Protein AF-A0AAV2TE91-F1 (afdb_monomer_lite)

pLDDT: mean 71.56, std 16.91, range [30.52, 96.19]

Radius of gyration: 53.47 Å; chains: 1; bounding box: 121×72×158 Å

Sequence (332 aa):
MMHSDASSREKSSGNRRESALSAKIQSLGSHRELLLLENDMYERSVAKFIPYEDTYFEDRIFTLGQKAVRSKSFRSDELARAKHIYKRLTFEEKCFLAHQFLDEKSRELAVVEKEAGSIVDGFGASLEGLSVAMKDIELGRVLFDKQVVMRTVDNRVDCAQKELVKRAFMDYHRRYMRALDEKAQRLRMENDHLLQQYRKHLSSIRSLGREGSVNPHDFFEAEIRCKKSLSQITNLVHTCSELKRHAVRCSNECRRVKHILHEKLRTIGQLEVECTRRRKAAQSLHDQIEVTAKQCSKAQKKKKHYTLVLANMSAPPLSLKAHRRAWSRLCQ

Secondary structure (DSSP, 8-state):
---SHHHHHHHHHHHHHHHHHHHHHHHHHHHHHHHHHHHHHHHHHHHTTS-------------SSS-------S-STTTTTTTT------HHHHHHHHHHHHHHHHHHHHHHHHHHHHHHHHHHHHHHHHHHHHHHHHHHHHHHHHHTGGGT--S---HHHHHHHHHHHHHHHHHHHHHHHHHHHHHHHHHHHHHHHHHHHHHHHHHHTTSS---HHHHHHHHHHHHHHHHHHHHHHHHHHHHHHHHHHHHHHHHHHHHHHHHHHHHHHHHHHHHHHHHHHHHHHHHHHHHHHHHHHHHHHHHHHHHHHHHHT------HHHHHHHHHHH--

Foldseek 3Di:
DDDDPPVVVVVVVVVVVVVVVVVVVVVVVVVVVVVVVLVVLVVVVVVVVDPDDDDDPDDPPDDPDDDDDDDDDDPPPPVVVVPPPPPPDDPVRSVVSVVVVVVVVVVVVVVVVVVVVVVVVVVVVVVVVVVVVVVVVVVLVVVCCVQQVVLVPPPPDDPVSVVSNVVSVVVSVVVVVVVVVVVVVVVVVVVVVVVVVVVVVVVVVVVVVVPPPCDVVNVVVVVVVVVVVVVVVVVVVVVVVVVVVVVVVVVVVVVVVVVVVVVVVVVVVVVVVVVVVVVVVVVVVVVVVVVVVVVVVVVVVVVVVVVVVVVVVPDDPCPPVNVVVVVVVVVD

Organism: Calicophoron daubneyi (NCBI:txid300641)

Structure (mmCIF, N/CA/C/O backbone):
data_AF-A0AAV2TE91-F1
#
_entry.id   AF-A0AAV2TE91-F1
#
loop_
_atom_site.group_PDB
_atom_site.id
_atom_site.type_symbol
_atom_site.label_atom_id
_atom_site.label_alt_id
_atom_site.label_comp_id
_atom_site.label_asym_id
_atom_site.label_entity_id
_atom_site.label_seq_id
_atom_site.pdbx_PDB_ins_code
_atom_site.Cartn_x
_atom_site.Cartn_y
_atom_site.Cartn_z
_atom_site.occupancy
_atom_site.B_iso_or_equiv
_atom_site.auth_seq_id
_atom_site.auth_comp_id
_atom_site.auth_asym_id
_atom_site.auth_atom_id
_atom_site.pdbx_PDB_model_num
ATOM 1 N N . MET A 1 1 ? 29.820 -56.065 72.832 1.00 46.94 1 MET A N 1
ATOM 2 C CA . MET A 1 1 ? 28.600 -56.042 71.996 1.00 46.94 1 MET A CA 1
ATOM 3 C C . MET A 1 1 ? 27.389 -55.978 72.935 1.00 46.94 1 MET A C 1
ATOM 5 O O . MET A 1 1 ? 26.825 -57.012 73.227 1.00 46.94 1 MET A O 1
ATOM 9 N N . MET A 1 2 ? 26.999 -54.919 73.646 1.00 45.06 2 MET A N 1
ATOM 10 C CA . MET A 1 2 ? 27.013 -53.457 73.496 1.00 45.06 2 MET A CA 1
ATOM 11 C C . MET A 1 2 ? 26.315 -52.920 72.237 1.00 45.06 2 MET A C 1
ATOM 13 O O . MET A 1 2 ? 26.903 -52.890 71.163 1.00 45.06 2 MET A O 1
ATOM 17 N N . HIS A 1 3 ? 25.076 -52.472 72.487 1.00 49.19 3 HIS A N 1
ATOM 18 C CA . HIS A 1 3 ? 24.285 -51.424 71.831 1.00 49.19 3 HIS A CA 1
ATOM 19 C C . HIS A 1 3 ? 23.882 -51.610 70.359 1.00 49.19 3 HIS A C 1
ATOM 21 O O . HIS A 1 3 ? 24.598 -51.199 69.452 1.00 49.19 3 HIS A O 1
ATOM 27 N N . SER A 1 4 ? 22.666 -52.114 70.101 1.00 51.41 4 SER A N 1
ATOM 28 C CA . SER A 1 4 ? 22.035 -51.957 68.769 1.00 51.41 4 SER A CA 1
ATOM 29 C C . SER A 1 4 ? 20.505 -51.824 68.770 1.00 51.41 4 SER A C 1
ATOM 31 O O . SER A 1 4 ? 19.975 -51.142 67.899 1.00 51.41 4 SER A O 1
ATOM 33 N N . ASP A 1 5 ? 19.782 -52.369 69.755 1.00 50.47 5 ASP A N 1
ATOM 34 C CA . ASP A 1 5 ? 18.315 -52.506 69.627 1.00 50.47 5 ASP A CA 1
ATOM 35 C C . ASP A 1 5 ? 17.460 -51.398 70.265 1.00 50.47 5 ASP A C 1
ATOM 37 O O . ASP A 1 5 ? 16.266 -51.288 69.977 1.00 50.47 5 ASP A O 1
ATOM 41 N N . ALA A 1 6 ? 18.044 -50.523 71.088 1.00 51.75 6 ALA A N 1
ATOM 42 C CA . ALA A 1 6 ? 17.318 -49.365 71.625 1.00 51.75 6 ALA A CA 1
ATOM 43 C C . ALA A 1 6 ? 17.200 -48.222 70.592 1.00 51.75 6 ALA A C 1
ATOM 45 O O . ALA A 1 6 ? 16.153 -47.585 70.479 1.00 51.75 6 ALA A O 1
ATOM 46 N N . SER A 1 7 ? 18.235 -48.019 69.764 1.00 50.75 7 SER A N 1
ATOM 47 C CA . SER A 1 7 ? 18.295 -46.916 68.788 1.00 50.75 7 SER A CA 1
ATOM 48 C C . SER A 1 7 ? 17.329 -47.101 67.608 1.00 50.75 7 SER A C 1
ATOM 50 O O . SER A 1 7 ? 16.786 -46.130 67.084 1.00 50.75 7 SER A O 1
ATOM 52 N N . SER A 1 8 ? 17.066 -48.341 67.190 1.00 52.31 8 SER A N 1
ATOM 53 C CA . SER A 1 8 ? 16.142 -48.666 66.094 1.00 52.31 8 SER A CA 1
ATOM 54 C C . SER A 1 8 ? 14.668 -48.517 66.502 1.00 52.31 8 SER A C 1
ATOM 56 O O . SER A 1 8 ? 13.856 -48.028 65.710 1.00 52.31 8 SER A O 1
ATOM 58 N N . ARG A 1 9 ? 14.315 -48.838 67.757 1.00 51.25 9 ARG A N 1
ATOM 59 C CA . ARG A 1 9 ? 12.961 -48.614 68.300 1.00 51.25 9 ARG A CA 1
ATOM 60 C C . ARG A 1 9 ? 12.651 -47.133 68.528 1.00 51.25 9 ARG A C 1
ATOM 62 O O . ARG A 1 9 ? 11.551 -46.707 68.168 1.00 51.25 9 ARG A O 1
ATOM 69 N N . GLU A 1 10 ? 13.605 -46.343 69.022 1.00 51.19 10 GLU A N 1
ATOM 70 C CA . GLU A 1 10 ? 13.450 -44.885 69.172 1.00 51.19 10 GLU A CA 1
ATOM 71 C C . GLU A 1 10 ? 13.375 -44.154 67.825 1.00 51.19 10 GLU A C 1
ATOM 73 O O . GLU A 1 10 ? 12.523 -43.283 67.653 1.00 51.19 10 GLU A O 1
ATOM 78 N N . LYS A 1 11 ? 14.161 -44.563 66.819 1.00 54.81 11 LY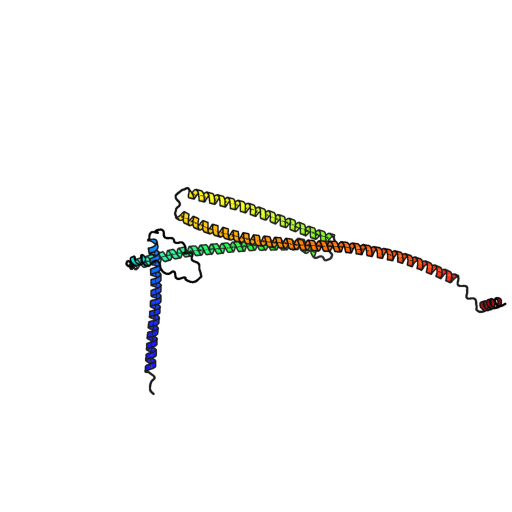S A N 1
ATOM 79 C CA . LYS A 1 11 ? 14.054 -44.009 65.455 1.00 54.81 11 LYS A CA 1
ATOM 80 C C . LYS A 1 11 ? 12.700 -44.310 64.800 1.00 54.81 11 LYS A C 1
ATOM 82 O O . LYS A 1 11 ? 12.136 -43.447 64.131 1.00 54.81 11 LYS A O 1
ATOM 87 N N . SER A 1 12 ? 12.130 -45.501 65.020 1.00 56.03 12 SER A N 1
ATOM 88 C CA . SER A 1 12 ? 10.812 -45.850 64.461 1.00 56.03 12 SER A CA 1
ATOM 89 C C . SER A 1 12 ? 9.647 -45.105 65.134 1.00 56.03 12 SER A C 1
ATOM 91 O O . SER A 1 12 ? 8.661 -44.775 64.472 1.00 56.03 12 SER A O 1
ATOM 93 N N . SER A 1 13 ? 9.753 -44.808 66.437 1.00 56.91 13 SER A N 1
ATOM 94 C CA . SER A 1 13 ? 8.731 -44.061 67.179 1.00 56.91 13 SER A CA 1
ATOM 95 C C . SER A 1 13 ? 8.836 -42.549 66.938 1.00 56.91 13 SER A C 1
ATOM 97 O O . SER A 1 13 ? 7.802 -41.885 66.834 1.00 56.91 13 SER A O 1
ATOM 99 N N . GLY A 1 14 ? 10.057 -42.032 66.749 1.00 60.78 14 GLY A N 1
ATOM 100 C CA . GLY A 1 14 ? 10.338 -40.670 66.288 1.00 60.78 14 GLY A CA 1
ATOM 101 C C . GLY A 1 14 ? 9.737 -40.392 64.911 1.00 60.78 14 GLY A C 1
ATOM 102 O O . GLY A 1 14 ? 8.928 -39.478 64.781 1.00 60.78 14 GLY A O 1
ATOM 103 N N . ASN A 1 15 ? 9.988 -41.262 63.924 1.00 60.41 15 ASN A N 1
ATOM 104 C CA . ASN A 1 15 ? 9.436 -41.111 62.570 1.00 60.41 15 ASN A CA 1
ATOM 105 C C . ASN A 1 15 ? 7.896 -41.158 62.533 1.00 60.41 15 ASN A C 1
ATOM 107 O O . ASN A 1 15 ? 7.267 -40.435 61.761 1.00 60.41 15 ASN A O 1
ATOM 111 N N . ARG A 1 16 ? 7.255 -41.979 63.381 1.00 65.62 16 ARG A N 1
ATOM 112 C CA . ARG A 1 16 ? 5.782 -42.008 63.492 1.00 65.62 16 ARG A CA 1
ATOM 113 C C . ARG A 1 16 ? 5.224 -40.728 64.114 1.00 65.62 16 ARG A C 1
ATOM 115 O O . ARG A 1 16 ? 4.176 -40.254 63.682 1.00 65.62 16 ARG A O 1
ATOM 122 N N . ARG A 1 17 ? 5.912 -40.157 65.107 1.00 69.19 17 ARG A N 1
ATOM 123 C CA . ARG A 1 17 ? 5.523 -38.882 65.731 1.00 69.19 17 ARG A CA 1
ATOM 124 C C . ARG A 1 17 ? 5.731 -37.700 64.789 1.00 69.19 17 ARG A C 1
ATOM 126 O O . ARG A 1 17 ? 4.847 -36.854 64.712 1.00 69.19 17 ARG A O 1
ATOM 133 N N . GLU A 1 18 ? 6.830 -37.667 64.042 1.00 71.12 18 GLU A N 1
ATOM 134 C CA . GLU A 1 18 ? 7.093 -36.633 63.034 1.00 71.12 18 GLU A CA 1
ATOM 135 C C . GLU A 1 18 ? 6.096 -36.692 61.874 1.00 71.12 18 GLU A C 1
ATOM 137 O O . GLU A 1 18 ? 5.567 -35.659 61.471 1.00 71.12 18 GLU A O 1
ATOM 142 N N . SER A 1 19 ? 5.750 -37.890 61.394 1.00 70.44 19 SER A N 1
ATOM 143 C CA . SER A 1 19 ? 4.713 -38.062 60.370 1.00 70.44 19 SER A CA 1
ATOM 144 C C . SER A 1 19 ? 3.328 -37.624 60.872 1.00 70.44 19 SER A C 1
ATOM 146 O O . SER A 1 19 ? 2.616 -36.908 60.168 1.00 70.44 19 SER A O 1
ATOM 148 N N . ALA A 1 20 ? 2.968 -37.954 62.119 1.00 74.38 20 ALA A N 1
ATOM 149 C CA . ALA A 1 20 ? 1.716 -37.503 62.730 1.00 74.38 20 ALA A CA 1
ATOM 150 C C . ALA A 1 20 ? 1.676 -35.978 62.957 1.00 74.38 20 ALA A C 1
ATOM 152 O O . ALA A 1 20 ? 0.637 -35.349 62.755 1.00 74.38 20 ALA A O 1
ATOM 153 N N . LEU A 1 21 ? 2.802 -35.370 63.345 1.00 73.19 21 LEU A N 1
ATOM 154 C CA . LEU A 1 21 ? 2.945 -33.917 63.474 1.00 73.19 21 LEU A CA 1
ATOM 155 C C . LEU A 1 21 ? 2.853 -33.221 62.115 1.00 73.19 21 LEU A C 1
ATOM 157 O O . LEU A 1 21 ? 2.137 -32.232 61.999 1.00 73.19 21 LEU A O 1
ATOM 161 N N . SER A 1 22 ? 3.504 -33.758 61.085 1.00 74.12 22 SER A N 1
ATOM 162 C CA . SER A 1 22 ? 3.441 -33.239 59.716 1.00 74.12 22 SER A CA 1
ATOM 163 C C . SER A 1 22 ? 2.013 -33.287 59.160 1.00 74.12 22 SER A C 1
ATOM 165 O O . SER A 1 22 ? 1.503 -32.267 58.699 1.00 74.12 22 SER A O 1
ATOM 167 N N . ALA A 1 23 ? 1.310 -34.413 59.326 1.00 74.94 23 ALA A N 1
ATOM 168 C CA . ALA A 1 23 ? -0.095 -34.544 58.937 1.00 74.94 23 ALA A CA 1
ATOM 169 C C . ALA A 1 23 ? -1.004 -33.559 59.694 1.00 74.94 23 ALA A C 1
ATOM 171 O O . ALA A 1 23 ? -1.924 -32.978 59.117 1.00 74.94 23 ALA A O 1
ATOM 172 N N . LYS A 1 24 ? -0.728 -33.316 60.982 1.00 77.31 24 LYS A N 1
ATOM 173 C CA . LYS A 1 24 ? -1.484 -32.353 61.792 1.00 77.31 24 LYS A CA 1
ATOM 174 C C . LYS A 1 24 ? -1.201 -30.904 61.392 1.00 77.31 24 LYS A C 1
ATOM 176 O O . LYS A 1 24 ? -2.131 -30.107 61.348 1.00 77.31 24 LYS A O 1
ATOM 181 N N . ILE A 1 25 ? 0.042 -30.567 61.045 1.00 75.25 25 ILE A N 1
ATOM 182 C CA . ILE A 1 25 ? 0.417 -29.252 60.501 1.00 75.25 25 ILE A CA 1
ATOM 183 C C . ILE A 1 25 ? -0.259 -29.023 59.146 1.00 75.25 25 ILE A C 1
ATOM 185 O O . ILE A 1 25 ? -0.804 -27.946 58.916 1.00 75.25 25 ILE A O 1
ATOM 189 N N . GLN A 1 26 ? -0.286 -30.034 58.279 1.00 71.44 26 GLN A N 1
ATOM 190 C CA . GLN A 1 26 ? -0.936 -29.953 56.972 1.00 71.44 26 GLN A CA 1
ATOM 191 C C . GLN A 1 26 ? -2.458 -29.794 57.111 1.00 71.44 26 GLN A C 1
ATOM 193 O O . GLN A 1 26 ? -3.042 -28.909 56.493 1.00 71.44 26 GLN A O 1
ATOM 198 N N . SER A 1 27 ? -3.083 -30.561 58.012 1.00 76.19 27 SER A N 1
ATOM 199 C CA . SER A 1 27 ? -4.502 -30.424 58.366 1.00 76.19 27 SER A CA 1
ATOM 200 C C . SER A 1 27 ? -4.838 -29.029 58.908 1.00 76.19 27 SER A C 1
ATOM 202 O O . SER A 1 27 ? -5.824 -28.428 58.483 1.00 76.19 27 SER A O 1
ATOM 204 N N . LEU A 1 28 ? -4.003 -28.478 59.796 1.00 70.31 28 LEU A N 1
ATOM 205 C CA . LEU A 1 28 ? -4.166 -27.117 60.315 1.00 70.31 28 LEU A CA 1
ATOM 206 C C . LEU A 1 28 ? -3.958 -26.051 59.228 1.00 70.31 28 LEU A C 1
ATOM 208 O O . LEU A 1 28 ? -4.642 -25.030 59.248 1.00 70.31 28 LEU A O 1
ATOM 212 N N . GLY A 1 29 ? -3.060 -26.294 58.268 1.00 65.44 29 GLY A N 1
ATOM 213 C CA . GLY A 1 29 ? -2.866 -25.451 57.087 1.00 65.44 29 GLY A CA 1
ATOM 214 C C . GLY A 1 29 ? -4.124 -25.373 56.223 1.00 65.44 29 GLY A C 1
ATOM 215 O O . GLY A 1 29 ? -4.618 -24.278 55.966 1.00 65.44 29 GLY A O 1
ATOM 216 N N . SER A 1 30 ? -4.711 -26.521 55.877 1.00 64.69 30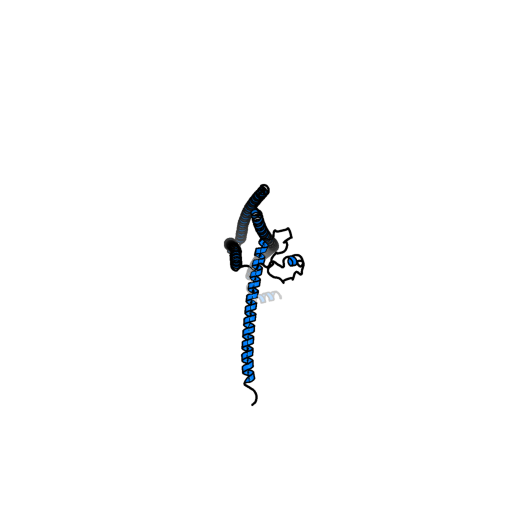 SER A N 1
ATOM 217 C CA . SER A 1 30 ? -5.968 -26.578 55.117 1.00 64.69 30 SER A CA 1
ATOM 218 C C . SER A 1 30 ? -7.146 -25.968 55.884 1.00 64.69 30 SER A C 1
ATOM 220 O O . SER A 1 30 ? -7.987 -25.287 55.302 1.00 64.69 30 SER A O 1
ATOM 222 N N . HIS A 1 31 ? -7.202 -26.152 57.207 1.00 64.44 31 HIS A N 1
ATOM 223 C CA . HIS A 1 31 ? -8.245 -25.545 58.037 1.00 64.44 31 HIS A CA 1
ATOM 224 C C . HIS A 1 31 ? -8.106 -24.017 58.115 1.00 64.44 31 HIS A C 1
ATOM 226 O O . HIS A 1 31 ? -9.101 -23.296 58.104 1.00 64.44 31 HIS A O 1
ATOM 232 N N . ARG A 1 32 ? -6.868 -23.508 58.130 1.00 63.66 32 ARG A N 1
ATOM 233 C CA . ARG A 1 32 ? -6.579 -22.074 58.050 1.00 63.66 32 ARG A CA 1
ATOM 234 C C . ARG A 1 32 ? -7.003 -21.483 56.704 1.00 63.66 32 ARG A C 1
ATOM 236 O O . ARG A 1 32 ? -7.563 -20.395 56.697 1.00 63.66 32 ARG A O 1
ATOM 243 N N . GLU A 1 33 ? -6.751 -22.167 55.591 1.00 61.69 33 GLU A N 1
ATOM 244 C CA . GLU A 1 33 ? -7.179 -21.713 54.257 1.00 61.69 33 GLU A CA 1
ATOM 245 C C . GLU A 1 33 ? -8.706 -21.649 54.134 1.00 61.69 33 GLU A C 1
ATOM 247 O O . GLU A 1 33 ? -9.238 -20.647 53.660 1.00 61.69 33 GLU A O 1
ATOM 252 N N . LEU A 1 34 ? -9.413 -22.659 54.651 1.00 65.38 34 LEU A N 1
ATOM 253 C CA . LEU A 1 34 ? -10.877 -22.670 54.730 1.00 65.38 34 LEU A CA 1
ATOM 254 C C . LEU A 1 34 ? -11.427 -21.500 55.553 1.00 65.38 34 LEU A C 1
ATOM 256 O O . LEU A 1 34 ? -12.360 -20.834 55.118 1.00 65.38 34 LEU A O 1
ATOM 260 N N . LEU A 1 35 ? -10.829 -21.214 56.712 1.00 65.44 35 LEU A N 1
ATOM 261 C CA . LEU A 1 35 ? -11.240 -20.090 57.560 1.00 65.44 35 LEU A CA 1
ATOM 262 C C . LEU A 1 35 ? -10.939 -18.728 56.923 1.00 65.44 35 LEU A C 1
ATOM 264 O O . LEU A 1 35 ? -11.712 -17.790 57.095 1.00 65.44 35 LEU A O 1
ATOM 268 N N . LEU A 1 36 ? -9.834 -18.603 56.184 1.00 65.25 36 LEU A N 1
ATOM 269 C CA . LEU A 1 36 ? -9.518 -17.385 55.435 1.00 65.25 36 LEU A CA 1
ATOM 270 C C . LEU A 1 36 ? -10.524 -17.146 54.305 1.00 65.25 36 LEU A C 1
ATOM 272 O O . LEU A 1 36 ? -10.965 -16.015 54.124 1.00 65.25 36 LEU A O 1
ATOM 276 N N . LEU A 1 37 ? -10.912 -18.204 53.588 1.00 64.44 37 LEU A N 1
ATOM 277 C CA . LEU A 1 37 ? -11.946 -18.135 52.560 1.00 64.44 37 LEU A CA 1
ATOM 278 C C . LEU A 1 37 ? -13.308 -17.775 53.168 1.00 64.44 37 LEU A C 1
ATOM 280 O O . LEU A 1 37 ? -13.996 -16.899 52.654 1.00 64.44 37 LEU A O 1
ATOM 284 N N . GLU A 1 38 ? -13.676 -18.407 54.285 1.00 62.62 38 GLU A N 1
ATOM 285 C CA . GLU A 1 38 ? -14.926 -18.127 54.997 1.00 62.62 38 GLU A CA 1
ATOM 286 C C . GLU A 1 38 ? -14.995 -16.667 55.472 1.00 62.62 38 GLU A C 1
ATOM 288 O O . GLU A 1 38 ? -16.012 -16.000 55.275 1.00 62.62 38 GLU A O 1
ATOM 293 N N . ASN A 1 39 ? -13.896 -16.144 56.025 1.00 66.38 39 ASN A N 1
ATOM 294 C CA . ASN A 1 39 ? -13.802 -14.746 56.434 1.00 66.38 39 ASN A CA 1
ATOM 295 C C . ASN A 1 39 ? -13.878 -13.782 55.238 1.00 66.38 39 ASN A C 1
ATOM 297 O O . ASN A 1 39 ? -14.591 -12.791 55.340 1.00 66.38 39 ASN A O 1
ATOM 301 N N . ASP A 1 40 ? -13.228 -14.069 54.100 1.00 61.94 40 ASP A N 1
ATOM 302 C CA . ASP A 1 40 ? -13.327 -13.224 52.891 1.00 61.94 40 ASP A CA 1
ATOM 303 C C . ASP A 1 40 ? -14.761 -13.205 52.332 1.00 61.94 40 ASP A C 1
ATOM 305 O O . ASP A 1 40 ? -15.283 -12.143 51.986 1.00 61.94 40 ASP A O 1
ATOM 309 N N . MET A 1 41 ? -15.446 -14.356 52.299 1.00 63.09 41 MET A N 1
ATOM 310 C CA . MET A 1 41 ? -16.858 -14.415 51.896 1.00 63.09 41 MET A CA 1
ATOM 311 C C . MET A 1 41 ? -17.744 -13.586 52.831 1.00 63.09 41 MET A C 1
ATOM 313 O O . MET A 1 41 ? -18.598 -12.823 52.368 1.00 63.09 41 MET A O 1
ATOM 317 N N . TYR A 1 42 ? -17.536 -13.710 54.143 1.00 65.94 42 TYR A N 1
ATOM 318 C CA . TYR A 1 42 ? -18.323 -12.987 55.134 1.00 65.94 42 TYR A CA 1
ATOM 319 C C . TYR A 1 42 ? -18.062 -11.478 55.084 1.00 65.94 42 TYR A C 1
ATOM 321 O O . TYR A 1 42 ? -19.018 -10.709 54.995 1.00 65.94 42 TYR A O 1
ATOM 329 N N . GLU A 1 43 ? -16.799 -11.046 55.052 1.00 64.44 43 GLU A N 1
ATOM 330 C CA . GLU A 1 43 ? -16.412 -9.634 54.950 1.00 64.44 43 GLU A CA 1
ATOM 331 C C . GLU A 1 43 ? -17.010 -8.972 53.703 1.00 64.44 43 GLU A C 1
ATOM 333 O O . GLU A 1 43 ? -17.558 -7.873 53.794 1.00 64.44 43 GLU A O 1
ATOM 338 N N . ARG A 1 44 ? -16.995 -9.656 52.551 1.00 61.16 44 ARG A N 1
ATOM 339 C CA . ARG A 1 44 ? -17.633 -9.163 51.318 1.00 61.16 44 ARG A CA 1
ATOM 340 C C . ARG A 1 44 ? -19.149 -9.096 51.416 1.00 61.16 44 ARG A C 1
ATOM 342 O O . ARG A 1 44 ? -19.744 -8.182 50.852 1.00 61.16 44 ARG A O 1
ATOM 349 N N . SER A 1 45 ? -19.780 -10.050 52.099 1.00 61.31 45 SER A N 1
ATOM 350 C CA . SER A 1 45 ? -21.230 -10.033 52.304 1.00 61.31 45 SER A CA 1
ATOM 351 C C . SER A 1 45 ? -21.647 -8.870 53.204 1.00 61.31 45 SER A C 1
ATOM 353 O O . SER A 1 45 ? -22.563 -8.134 52.859 1.00 61.31 45 SER A O 1
ATOM 355 N N . VAL A 1 46 ? -20.914 -8.637 54.296 1.00 58.09 46 VAL A N 1
ATOM 356 C CA . VAL A 1 46 ? -21.168 -7.564 55.264 1.00 58.09 46 VAL A CA 1
ATOM 357 C C . VAL A 1 46 ? -20.893 -6.198 54.638 1.00 58.09 46 VAL A C 1
ATOM 359 O O . VAL A 1 46 ? -21.672 -5.271 54.839 1.00 58.09 46 VAL A O 1
ATOM 362 N N . ALA A 1 47 ? -19.851 -6.079 53.809 1.00 57.94 47 ALA A N 1
ATOM 363 C CA . ALA A 1 47 ? -19.538 -4.854 53.074 1.00 57.94 47 ALA A CA 1
ATOM 364 C C . ALA A 1 47 ? -20.668 -4.394 52.131 1.00 57.94 47 ALA A C 1
ATOM 366 O O . ALA A 1 47 ? -20.756 -3.204 51.851 1.00 57.94 47 ALA A O 1
ATOM 367 N N . LYS A 1 48 ? -21.559 -5.294 51.682 1.00 53.72 48 LYS A N 1
ATOM 368 C CA . LYS A 1 48 ? -22.750 -4.937 50.883 1.00 53.72 48 LYS A CA 1
ATOM 369 C C . LYS A 1 48 ? -23.866 -4.280 51.713 1.00 53.72 48 LYS A C 1
ATOM 371 O O . LYS A 1 48 ? -24.752 -3.666 51.130 1.00 53.72 48 LYS A O 1
ATOM 376 N N . PHE A 1 49 ? -23.834 -4.406 53.045 1.00 47.91 49 PHE A N 1
ATOM 377 C CA . PHE A 1 49 ? -24.852 -3.878 53.969 1.00 47.91 49 PHE A CA 1
ATOM 378 C C . PHE A 1 49 ? -24.397 -2.641 54.757 1.00 47.91 49 PHE A C 1
ATOM 380 O O . PHE A 1 49 ? -25.197 -2.063 55.492 1.00 47.91 49 PHE A O 1
ATOM 387 N N . ILE A 1 50 ? -23.134 -2.226 54.623 1.00 47.03 50 ILE A N 1
ATOM 388 C CA . ILE A 1 50 ? -22.649 -0.964 55.190 1.00 47.03 50 ILE A CA 1
ATOM 389 C C . ILE A 1 50 ? -23.059 0.157 54.220 1.00 47.03 50 ILE A C 1
ATOM 391 O O . ILE A 1 50 ? -22.673 0.091 53.050 1.00 47.03 50 ILE A O 1
ATOM 395 N N . PRO A 1 51 ? -23.835 1.171 54.655 1.00 38.50 51 PRO A N 1
ATOM 396 C CA . PRO A 1 51 ? -24.150 2.317 53.813 1.00 38.50 51 PRO A CA 1
ATOM 397 C C . PRO A 1 51 ? -22.846 2.985 53.378 1.00 38.50 51 PRO A C 1
ATOM 399 O O . PRO A 1 51 ? -21.983 3.264 54.210 1.00 38.50 51 PRO A O 1
ATOM 402 N N . TYR A 1 52 ? -22.697 3.211 52.076 1.00 40.69 52 TYR A N 1
ATOM 403 C CA . TYR A 1 52 ? -21.625 4.023 51.512 1.00 40.69 52 TYR A CA 1
ATOM 404 C C . TYR A 1 52 ? -21.763 5.456 52.055 1.00 40.69 52 TYR A C 1
ATOM 406 O O . TYR A 1 52 ? -22.497 6.262 51.493 1.00 40.69 52 TYR A O 1
ATOM 414 N N . GLU A 1 53 ? -21.090 5.777 53.160 1.00 40.47 53 GLU A N 1
ATOM 415 C CA . GLU A 1 53 ? -20.706 7.160 53.434 1.00 40.47 53 GLU A CA 1
ATOM 416 C C . GLU A 1 53 ? -19.424 7.460 52.649 1.00 40.47 53 GLU A C 1
ATOM 418 O O . GLU A 1 53 ? -18.434 6.724 52.725 1.00 40.47 53 GLU A O 1
ATOM 423 N N . ASP A 1 54 ? -19.501 8.523 51.847 1.00 36.91 54 ASP A N 1
ATOM 424 C CA . ASP A 1 54 ? -18.524 9.032 50.884 1.00 36.91 54 ASP A CA 1
ATOM 425 C C . ASP A 1 54 ? -17.076 9.065 51.395 1.00 36.91 54 ASP A C 1
ATOM 427 O O . ASP A 1 54 ? -16.546 10.096 51.811 1.00 36.91 54 ASP A O 1
ATOM 431 N N . THR A 1 55 ? -16.368 7.945 51.280 1.00 35.91 55 THR A N 1
ATOM 432 C CA . THR A 1 55 ? -14.909 7.925 51.398 1.00 35.91 55 THR A CA 1
ATOM 433 C C . THR A 1 55 ? -14.298 7.257 50.176 1.00 35.91 55 THR A C 1
ATOM 435 O O . THR A 1 55 ? -14.157 6.040 50.094 1.00 35.91 55 THR A O 1
ATOM 438 N N . TYR A 1 56 ? -13.982 8.112 49.198 1.00 39.03 56 TYR A N 1
ATOM 439 C CA . TYR A 1 56 ? -12.925 7.989 48.190 1.00 39.03 56 TYR A CA 1
ATOM 440 C C . TYR A 1 56 ? -12.322 6.583 48.028 1.00 39.03 56 TYR A C 1
ATOM 442 O O . TYR A 1 56 ? -11.328 6.227 48.660 1.00 39.03 56 TYR A O 1
ATOM 450 N N . PHE A 1 57 ? -12.900 5.812 47.107 1.00 34.62 57 PHE A N 1
ATOM 451 C CA . PHE A 1 57 ? -12.286 4.627 46.506 1.00 34.62 57 PHE A CA 1
ATOM 452 C C . PHE A 1 57 ? -11.746 4.981 45.110 1.00 34.62 57 PHE A C 1
ATOM 454 O O . PHE A 1 57 ? -12.079 4.351 44.111 1.00 34.62 57 PHE A O 1
ATOM 461 N N . GLU A 1 58 ? -10.902 6.009 45.030 1.00 36.34 58 GLU A N 1
ATOM 462 C CA . GLU A 1 58 ? -9.907 6.051 43.958 1.00 36.34 58 GLU A CA 1
ATOM 463 C C . GLU A 1 58 ? -8.717 5.175 44.397 1.00 36.34 58 GLU A C 1
ATOM 465 O O . GLU A 1 58 ? -8.383 5.108 45.577 1.00 36.34 58 GLU A O 1
ATOM 470 N N . ASP A 1 59 ? -8.125 4.449 43.448 1.00 35.47 59 ASP A N 1
ATOM 471 C CA . ASP A 1 59 ? -6.933 3.591 43.589 1.00 35.47 59 ASP A CA 1
ATOM 472 C C . ASP A 1 59 ? -7.094 2.139 44.074 1.00 35.47 59 ASP A C 1
ATOM 474 O O . ASP A 1 59 ? -6.264 1.595 44.807 1.00 35.47 59 ASP A O 1
ATOM 478 N N . ARG A 1 60 ? -8.065 1.408 43.513 1.00 36.22 60 ARG A N 1
ATOM 479 C CA . ARG A 1 60 ? -7.884 -0.045 43.284 1.00 36.22 60 ARG A CA 1
ATOM 480 C C . ARG A 1 60 ? -7.985 -0.410 41.810 1.00 36.22 60 ARG A C 1
ATOM 482 O O . ARG A 1 60 ? -8.759 -1.274 41.409 1.00 36.22 60 ARG A O 1
ATOM 489 N N . ILE A 1 61 ? -7.138 0.226 41.005 1.00 33.47 61 ILE A N 1
ATOM 490 C CA . ILE A 1 61 ? -6.739 -0.338 39.717 1.00 33.47 61 ILE A CA 1
ATOM 491 C C . ILE A 1 61 ? -5.836 -1.535 40.024 1.00 33.47 61 ILE A C 1
ATOM 493 O O . ILE A 1 61 ? -4.686 -1.391 40.435 1.00 33.47 61 ILE A O 1
ATOM 497 N N . PHE A 1 62 ? -6.390 -2.731 39.847 1.00 32.66 62 PHE A N 1
ATOM 498 C CA . PHE A 1 62 ? -5.631 -3.968 39.743 1.00 32.66 62 PHE A CA 1
ATOM 499 C C . PHE A 1 62 ? -4.673 -3.860 38.550 1.00 32.66 62 PHE A C 1
ATOM 501 O O . PHE A 1 62 ? -5.072 -4.026 37.400 1.00 32.66 62 PHE A O 1
ATOM 508 N N . THR A 1 63 ? -3.395 -3.611 38.816 1.00 33.22 63 THR A N 1
ATOM 509 C CA . THR A 1 63 ? -2.318 -3.962 37.891 1.00 33.22 63 THR A CA 1
ATOM 510 C C . THR A 1 63 ? -1.820 -5.358 38.249 1.00 33.22 63 THR A C 1
ATOM 512 O O . THR A 1 63 ? -1.254 -5.602 39.316 1.00 33.22 63 THR A O 1
ATOM 515 N N . LEU A 1 64 ? -2.063 -6.310 37.344 1.00 35.97 64 LEU A N 1
ATOM 516 C CA . LEU A 1 64 ? -1.386 -7.600 37.360 1.00 35.97 64 LEU A CA 1
ATOM 517 C C . LEU A 1 64 ? 0.124 -7.356 37.238 1.00 35.97 64 LEU A C 1
ATOM 519 O O . LEU A 1 64 ? 0.604 -6.880 36.213 1.00 35.97 64 LEU A O 1
ATOM 523 N N . GLY A 1 65 ? 0.860 -7.736 38.281 1.00 37.44 65 GLY A N 1
ATOM 524 C CA . GLY A 1 65 ? 2.305 -7.918 38.226 1.00 37.44 65 GLY A CA 1
ATOM 525 C C . GLY A 1 65 ? 3.132 -6.686 38.578 1.00 37.44 65 GLY A C 1
ATOM 526 O O . GLY A 1 65 ? 3.716 -6.079 37.695 1.00 37.44 65 GLY A O 1
ATOM 527 N N . GLN A 1 66 ? 3.279 -6.388 39.872 1.00 31.98 66 GLN A N 1
ATOM 528 C CA . GLN A 1 66 ? 4.562 -6.033 40.504 1.00 31.98 66 GLN A CA 1
ATOM 529 C C . GLN A 1 66 ? 4.375 -5.792 42.013 1.00 31.98 66 GLN A C 1
ATOM 531 O O . GLN A 1 66 ? 3.517 -5.032 42.432 1.00 31.98 66 GLN A O 1
ATOM 536 N N . LYS A 1 67 ? 5.199 -6.492 42.807 1.00 33.81 67 LYS A N 1
ATOM 537 C CA . LYS A 1 67 ? 5.561 -6.285 44.225 1.00 33.81 67 LYS A CA 1
ATOM 538 C C . LYS A 1 67 ? 4.518 -5.618 45.140 1.00 33.81 67 LYS A C 1
ATOM 540 O O . LYS A 1 67 ? 4.351 -4.406 45.151 1.00 33.81 67 LYS A O 1
ATOM 545 N N . ALA A 1 68 ? 3.965 -6.435 46.037 1.00 33.81 68 ALA A N 1
ATOM 546 C CA . ALA A 1 68 ? 3.208 -6.019 47.211 1.00 33.81 68 ALA A CA 1
ATOM 547 C C . ALA A 1 68 ? 3.946 -4.935 48.024 1.00 33.81 68 ALA A C 1
ATOM 549 O O . ALA A 1 68 ? 4.869 -5.226 48.790 1.00 33.81 68 ALA A O 1
ATOM 550 N N . VAL A 1 69 ? 3.514 -3.683 47.882 1.00 30.80 69 VAL A N 1
ATOM 551 C CA . VAL A 1 69 ? 3.831 -2.617 48.830 1.00 30.80 69 VAL A CA 1
ATOM 552 C C . VAL A 1 69 ? 2.852 -2.758 49.990 1.00 30.80 69 VAL A C 1
ATOM 554 O O . VAL A 1 69 ? 1.645 -2.595 49.842 1.00 30.80 69 VAL A O 1
ATOM 557 N N . ARG A 1 70 ? 3.386 -3.122 51.158 1.00 38.59 70 ARG A N 1
ATOM 558 C CA . ARG A 1 70 ? 2.664 -3.094 52.432 1.00 38.59 70 ARG A CA 1
ATOM 559 C C . ARG A 1 70 ? 2.238 -1.655 52.734 1.00 38.59 70 ARG A C 1
ATOM 561 O O . ARG A 1 70 ? 3.063 -0.860 53.176 1.00 38.59 70 ARG A O 1
ATOM 568 N N . SER A 1 71 ? 0.956 -1.351 52.583 1.00 30.52 71 SER A N 1
ATOM 569 C CA . SER A 1 71 ? 0.358 -0.131 53.130 1.00 30.52 71 SER A CA 1
ATOM 570 C C . SER A 1 71 ? 0.161 -0.312 54.638 1.00 30.52 71 SER A C 1
ATOM 572 O O . SER A 1 71 ? -0.712 -1.058 55.084 1.00 30.52 71 SER A O 1
ATOM 574 N N . LYS A 1 72 ? 1.021 0.324 55.440 1.00 36.84 72 LYS A N 1
ATOM 575 C CA . LYS A 1 72 ? 0.859 0.428 56.895 1.00 36.84 72 LYS A CA 1
ATOM 576 C C . LYS A 1 72 ? -0.239 1.444 57.234 1.00 36.84 72 LYS A C 1
ATOM 578 O O . LYS A 1 72 ? -0.169 2.588 56.812 1.00 36.84 72 LYS A O 1
ATOM 583 N N . SER A 1 73 ? -1.181 0.972 58.051 1.00 44.72 73 SER A N 1
ATOM 584 C CA . SER A 1 73 ? -1.896 1.670 59.131 1.00 44.72 73 SER A CA 1
ATOM 585 C C . SER A 1 73 ? -2.499 3.054 58.863 1.00 44.72 73 SER A C 1
ATOM 587 O O . SER A 1 73 ? -1.809 4.054 59.004 1.00 44.72 73 SER A O 1
ATOM 589 N N . PHE A 1 74 ? -3.826 3.099 58.697 1.00 33.81 74 PHE A N 1
ATOM 590 C CA . PHE A 1 74 ? -4.686 4.135 59.302 1.00 33.81 74 PHE A CA 1
ATOM 591 C C . PHE A 1 74 ? -6.137 3.631 59.487 1.00 33.81 74 PHE A C 1
ATOM 593 O O . PHE A 1 74 ? -7.106 4.281 59.125 1.00 33.81 74 PHE A O 1
ATOM 600 N N . ARG A 1 75 ? -6.303 2.413 60.029 1.00 41.47 75 ARG A N 1
ATOM 601 C CA . ARG A 1 75 ? -7.621 1.834 60.380 1.00 41.47 75 ARG A CA 1
ATOM 602 C C . ARG A 1 75 ? -7.622 1.160 61.759 1.00 41.47 75 ARG A C 1
ATOM 604 O O . ARG A 1 75 ? -8.225 0.109 61.939 1.00 41.47 75 ARG A O 1
ATOM 611 N N . SER A 1 76 ? -6.891 1.719 62.725 1.00 45.16 76 SER A N 1
ATOM 612 C CA . SER A 1 76 ? -6.752 1.085 64.045 1.00 45.16 76 SER A CA 1
ATOM 613 C C . SER A 1 76 ? -7.924 1.371 64.990 1.00 45.16 76 SER A C 1
ATOM 615 O O . SER A 1 76 ? -8.314 0.465 65.716 1.00 45.16 76 SER A O 1
ATOM 617 N N . ASP A 1 77 ? -8.545 2.555 64.958 1.00 38.19 77 ASP A N 1
ATOM 618 C CA . ASP A 1 77 ? -9.386 2.971 66.099 1.00 38.19 77 ASP A CA 1
ATOM 619 C C . ASP A 1 77 ? -10.905 2.899 65.879 1.00 38.19 77 ASP A C 1
ATOM 621 O O . ASP A 1 77 ? -11.660 2.827 66.851 1.00 38.19 77 ASP A O 1
ATOM 625 N N . GLU A 1 78 ? -11.379 2.829 64.633 1.00 40.56 78 GLU A N 1
ATOM 626 C CA . GLU A 1 78 ? -12.803 2.578 64.338 1.00 40.56 78 GLU A CA 1
ATOM 627 C C . GLU A 1 78 ? -13.091 1.092 64.099 1.00 40.56 78 GLU A C 1
ATOM 629 O O . GLU A 1 78 ? -14.059 0.558 64.638 1.00 40.56 78 GLU A O 1
ATOM 634 N N . LEU A 1 79 ? -12.185 0.364 63.432 1.00 44.16 79 LEU A N 1
ATOM 635 C CA . LEU A 1 79 ? -12.288 -1.097 63.308 1.00 44.16 79 LEU A CA 1
ATOM 636 C C . LEU A 1 79 ? -12.082 -1.821 64.651 1.00 44.16 79 LEU A C 1
ATOM 638 O O . LEU A 1 79 ? -12.602 -2.918 64.845 1.00 44.16 79 LEU A O 1
ATOM 642 N N . ALA A 1 80 ? -11.355 -1.221 65.602 1.00 41.09 80 ALA A N 1
ATOM 643 C CA . ALA A 1 80 ? -11.230 -1.773 66.950 1.00 41.09 80 ALA A CA 1
ATOM 644 C C . ALA A 1 80 ? -12.522 -1.650 67.773 1.00 41.09 80 ALA A C 1
ATOM 646 O O . ALA A 1 80 ? -12.724 -2.466 68.668 1.00 41.09 80 ALA A O 1
ATOM 647 N N . ARG A 1 81 ? -13.420 -0.702 67.461 1.00 41.81 81 ARG A N 1
ATOM 648 C CA . ARG A 1 81 ? -14.740 -0.604 68.117 1.00 41.81 81 ARG A CA 1
ATOM 649 C C . ARG A 1 81 ? -15.750 -1.608 67.559 1.00 41.81 81 ARG A C 1
ATOM 651 O O . ARG A 1 81 ? -16.655 -2.013 68.277 1.00 41.81 81 ARG A O 1
ATOM 658 N N . ALA A 1 82 ? -15.536 -2.104 66.340 1.00 43.53 82 ALA A N 1
ATOM 659 C CA . ALA A 1 82 ? -16.321 -3.182 65.734 1.00 43.53 82 ALA A CA 1
ATOM 660 C C . ALA A 1 82 ? -15.875 -4.604 66.159 1.00 43.53 82 ALA A C 1
ATOM 662 O O . ALA A 1 82 ? -16.309 -5.595 65.575 1.00 43.53 82 ALA A O 1
ATOM 663 N N . LYS A 1 83 ? -15.004 -4.748 67.171 1.00 42.09 83 LYS A N 1
ATOM 664 C CA . LYS A 1 83 ? -14.388 -6.039 67.545 1.00 42.09 83 LYS A CA 1
ATOM 665 C C . LYS A 1 83 ? -15.284 -7.060 68.257 1.00 42.09 83 LYS A C 1
ATOM 667 O O . LYS A 1 83 ? -14.785 -8.135 68.579 1.00 42.09 83 LYS A O 1
ATOM 672 N N . HIS A 1 84 ? -16.572 -6.804 68.481 1.00 41.00 84 HIS A N 1
ATOM 673 C CA . HIS A 1 84 ? -17.413 -7.730 69.256 1.00 41.00 84 HIS A CA 1
ATOM 674 C C . HIS A 1 84 ? -18.783 -8.059 68.667 1.00 41.00 84 HIS A C 1
ATOM 676 O O . HIS A 1 84 ? -19.718 -8.287 69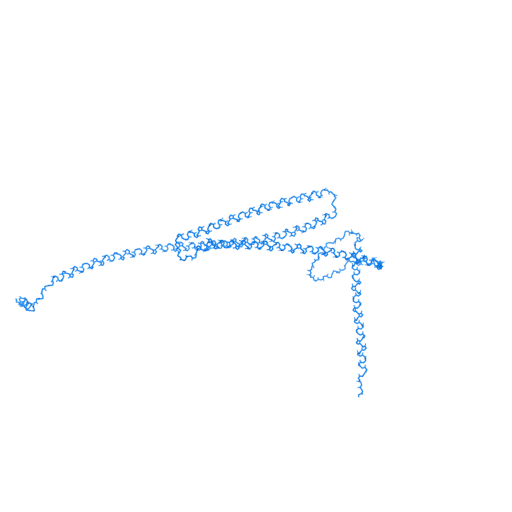.423 1.00 41.00 84 HIS A O 1
ATOM 682 N N . ILE A 1 85 ? -18.901 -8.215 67.345 1.00 45.75 85 ILE A N 1
ATOM 683 C CA . ILE A 1 85 ? -19.960 -9.075 66.787 1.00 45.75 85 ILE A CA 1
ATOM 684 C C . ILE A 1 85 ? -19.397 -9.894 65.616 1.00 45.75 85 ILE A C 1
ATOM 686 O O . ILE A 1 85 ? -19.806 -9.753 64.467 1.00 45.75 85 ILE A O 1
ATOM 690 N N . TYR A 1 86 ? -18.450 -10.794 65.897 1.00 44.44 86 TYR A N 1
ATOM 691 C CA . TYR A 1 86 ? -18.280 -11.958 65.025 1.00 44.44 86 TYR A CA 1
ATOM 692 C C . TYR A 1 86 ? -19.480 -12.870 65.276 1.00 44.44 86 TYR A C 1
ATOM 694 O O . TYR A 1 86 ? -19.469 -13.696 66.192 1.00 44.44 86 TYR A O 1
ATOM 702 N N . LYS A 1 87 ? -20.560 -12.670 64.511 1.00 52.53 87 LYS A N 1
ATOM 703 C CA . LYS A 1 87 ? -21.696 -13.588 64.525 1.00 52.53 87 LYS A CA 1
ATOM 704 C C . LYS A 1 87 ? -21.179 -14.921 63.998 1.00 52.53 87 LYS A C 1
ATOM 706 O O . LYS A 1 87 ? -20.741 -15.020 62.854 1.00 52.53 87 LYS A O 1
ATOM 711 N N . ARG A 1 88 ? -21.175 -15.942 64.852 1.00 54.94 88 ARG A N 1
ATOM 712 C CA . ARG A 1 88 ? -20.845 -17.298 64.424 1.00 54.94 88 ARG A CA 1
ATOM 713 C C . ARG A 1 88 ? -21.989 -17.758 63.528 1.00 54.94 88 ARG A C 1
ATOM 715 O O . ARG A 1 88 ? -23.078 -18.024 64.029 1.00 54.94 88 ARG A O 1
ATOM 722 N N . LEU A 1 89 ? -21.742 -17.759 62.223 1.00 61.34 89 LEU A N 1
ATOM 723 C CA . LEU A 1 89 ? -22.744 -18.132 61.236 1.00 61.34 89 LEU A CA 1
ATOM 724 C C . LEU A 1 89 ? -23.214 -19.564 61.473 1.00 61.34 89 LEU A C 1
ATOM 726 O O . LEU A 1 89 ? -22.399 -20.459 61.740 1.00 61.34 89 LEU A O 1
ATOM 730 N N . THR A 1 90 ? -24.519 -19.780 61.358 1.00 75.06 90 THR A N 1
ATOM 731 C CA . THR A 1 90 ? -25.075 -21.133 61.337 1.00 75.06 90 THR A CA 1
ATOM 732 C C . THR A 1 90 ? -24.627 -21.856 60.067 1.00 75.06 90 THR A C 1
ATOM 734 O O . THR A 1 90 ? -24.203 -21.241 59.088 1.00 75.06 90 THR A O 1
ATOM 737 N N . PHE A 1 91 ? -24.697 -23.189 60.067 1.00 73.50 91 PHE A N 1
ATOM 738 C CA . PHE A 1 91 ? -24.354 -23.982 58.883 1.00 73.50 91 PHE A CA 1
ATOM 739 C C . PHE A 1 91 ? -25.181 -23.563 57.653 1.00 73.50 91 PHE A C 1
ATOM 741 O O . PHE A 1 91 ? -24.639 -23.442 56.559 1.00 73.50 91 PHE A O 1
ATOM 748 N N . GLU A 1 92 ? -26.460 -23.244 57.857 1.00 73.19 92 GLU A N 1
ATOM 749 C CA . GLU A 1 92 ? -27.370 -22.756 56.817 1.00 73.19 92 GLU A CA 1
ATOM 750 C C . GLU A 1 92 ? -26.932 -21.400 56.248 1.00 73.19 92 GLU A C 1
ATOM 752 O O . GLU A 1 92 ? -26.880 -21.238 55.030 1.00 73.19 92 GLU A O 1
ATOM 757 N N . GLU A 1 93 ? -26.537 -20.448 57.102 1.00 69.31 93 GLU A N 1
ATOM 758 C CA . GLU A 1 93 ? -26.035 -19.138 56.665 1.00 69.31 93 GLU A CA 1
ATOM 759 C C . GLU A 1 93 ? -24.715 -19.268 55.880 1.00 69.31 93 GLU A C 1
ATOM 761 O O . GLU A 1 93 ? -24.511 -18.574 54.883 1.00 69.31 93 GLU A O 1
ATOM 766 N N . LYS A 1 94 ? -23.832 -20.196 56.277 1.00 71.50 94 LYS A N 1
ATOM 767 C CA . LYS A 1 94 ? -22.597 -20.494 55.532 1.00 71.50 94 LYS A CA 1
ATOM 768 C C . LYS A 1 94 ? -22.887 -21.096 54.160 1.00 71.50 94 LYS A C 1
ATOM 770 O O . LYS A 1 94 ? -22.289 -20.670 53.175 1.00 71.50 94 LYS A O 1
ATOM 775 N N . CYS A 1 95 ? -23.802 -22.063 54.086 1.00 73.06 95 CYS A N 1
ATOM 776 C CA . CYS A 1 95 ? -24.232 -22.653 52.819 1.00 73.06 95 CYS A CA 1
ATOM 777 C C . CYS A 1 95 ? -24.867 -21.603 51.901 1.00 73.06 95 CYS A C 1
ATOM 779 O O . CYS A 1 95 ? -24.551 -21.564 50.715 1.00 73.06 95 CYS A O 1
ATOM 781 N N . PHE A 1 96 ? -25.697 -20.713 52.449 1.00 75.00 96 PHE A N 1
ATOM 782 C CA . PHE A 1 96 ? -26.312 -19.620 51.700 1.00 75.00 96 PHE A CA 1
ATOM 783 C C . PHE A 1 96 ? -25.265 -18.667 51.101 1.00 75.00 96 PHE A C 1
ATOM 785 O O . PHE A 1 96 ? -25.295 -18.393 49.902 1.00 75.00 96 PHE A O 1
ATOM 792 N N . LEU A 1 97 ? -24.294 -18.217 51.904 1.00 73.44 97 LEU A N 1
ATOM 793 C CA . LEU A 1 97 ? -23.211 -17.348 51.431 1.00 73.44 97 LEU A CA 1
ATOM 794 C C . LEU A 1 97 ? -22.313 -18.035 50.398 1.00 73.44 97 LEU A C 1
ATOM 796 O O . LEU A 1 97 ? -21.916 -17.405 49.420 1.00 73.44 97 LEU A O 1
ATOM 800 N N . ALA A 1 98 ? -22.017 -19.323 50.582 1.00 72.06 98 ALA A N 1
ATOM 801 C CA . ALA A 1 98 ? -21.241 -20.098 49.620 1.00 72.06 98 ALA A CA 1
ATOM 802 C C . ALA A 1 98 ? -21.974 -20.235 48.275 1.00 72.06 98 ALA A C 1
ATOM 804 O O . ALA A 1 98 ? -21.355 -20.059 47.227 1.00 72.06 98 ALA A O 1
ATOM 805 N N . HIS A 1 99 ? -23.289 -20.480 48.288 1.00 72.44 99 HIS A N 1
ATOM 806 C CA . HIS A 1 99 ? -24.104 -20.496 47.071 1.00 72.44 99 HIS A CA 1
ATOM 807 C C . HIS A 1 99 ? -24.124 -19.133 46.381 1.00 72.44 99 HIS A C 1
ATOM 809 O O . HIS A 1 99 ? -23.855 -19.051 45.186 1.00 72.44 99 HIS A O 1
ATOM 815 N N . GLN A 1 100 ? -24.339 -18.055 47.135 1.00 74.06 100 GLN A N 1
ATOM 816 C CA . GLN A 1 100 ? -24.319 -16.702 46.585 1.00 74.06 100 GLN A CA 1
ATOM 817 C C . GLN A 1 100 ? -22.954 -16.351 45.970 1.00 74.06 100 GLN A C 1
ATOM 819 O O . GLN A 1 100 ? -22.890 -15.747 44.899 1.00 74.06 100 GLN A O 1
ATOM 824 N N . PHE A 1 101 ? -21.858 -16.760 46.615 1.00 71.62 101 PHE A N 1
ATOM 825 C CA . PHE A 1 101 ? -20.504 -16.582 46.097 1.00 71.62 101 PHE A CA 1
ATOM 826 C C . PHE A 1 101 ? -20.270 -17.382 44.811 1.00 71.62 101 PHE A C 1
ATOM 828 O O . PHE A 1 101 ? -19.700 -16.852 43.858 1.00 71.62 101 PHE A O 1
ATOM 835 N N . LEU A 1 102 ? -20.731 -18.634 44.751 1.00 73.38 102 LEU A N 1
ATOM 836 C CA . LEU A 1 102 ? -20.646 -19.458 43.544 1.00 73.38 102 LEU A CA 1
ATOM 837 C C . LEU A 1 102 ? -21.446 -18.853 42.385 1.00 73.38 102 LEU A C 1
ATOM 839 O O . LEU A 1 102 ? -20.941 -18.811 41.263 1.00 73.38 102 LEU A O 1
ATOM 843 N N . ASP A 1 103 ? -22.638 -18.321 42.647 1.00 77.44 103 ASP A N 1
ATOM 844 C CA . ASP A 1 103 ? -23.463 -17.656 41.634 1.00 77.44 103 ASP A CA 1
ATOM 845 C C . ASP A 1 103 ? -22.830 -16.347 41.141 1.00 77.44 103 ASP A C 1
ATOM 847 O O . ASP A 1 103 ? -22.912 -16.014 39.957 1.00 77.44 103 ASP A O 1
ATOM 851 N N . GLU A 1 104 ? -22.190 -15.584 42.032 1.00 72.44 104 GLU A N 1
ATOM 852 C CA . GLU A 1 104 ? -21.422 -14.385 41.671 1.00 72.44 104 GLU A CA 1
ATOM 853 C C . GLU A 1 104 ? -20.206 -14.739 40.815 1.00 72.44 104 GLU A C 1
ATOM 855 O O . GLU A 1 104 ? -20.014 -14.147 39.753 1.00 72.44 104 GLU A O 1
ATOM 860 N N . LYS A 1 105 ? -19.433 -15.754 41.211 1.00 73.56 105 LYS A N 1
ATOM 861 C CA . LYS A 1 105 ? -18.266 -16.209 40.447 1.00 73.56 105 LYS A CA 1
ATOM 862 C C . LYS A 1 105 ? -18.645 -16.787 39.093 1.00 73.56 105 LYS A C 1
ATOM 864 O O . LYS A 1 105 ? -17.959 -16.513 38.114 1.00 73.56 105 LYS A O 1
ATOM 869 N N . SER A 1 106 ? -19.750 -17.521 39.017 1.00 74.94 106 SER A N 1
ATOM 870 C CA . SER A 1 106 ? -20.263 -18.058 37.754 1.00 74.94 106 SER A CA 1
ATOM 871 C C . SER A 1 106 ? -20.674 -16.936 36.797 1.00 74.94 106 SER A C 1
ATOM 873 O O . SER A 1 106 ? -20.370 -16.996 35.608 1.00 74.94 106 SER A O 1
ATOM 875 N N . ARG A 1 107 ? -21.296 -15.865 37.313 1.00 79.69 107 ARG A N 1
ATOM 876 C CA . ARG A 1 107 ? -21.620 -14.669 36.519 1.00 79.69 107 ARG A CA 1
ATOM 877 C C . ARG A 1 107 ? -20.377 -13.912 36.056 1.00 79.69 107 ARG A C 1
ATOM 879 O O . ARG A 1 107 ? -20.307 -13.546 34.888 1.00 79.69 107 ARG A O 1
ATOM 886 N N . GLU A 1 108 ? -19.401 -13.693 36.936 1.00 71.81 108 GLU A N 1
ATOM 887 C CA . GLU A 1 108 ? -18.124 -13.054 36.575 1.00 71.81 108 GLU A CA 1
ATOM 888 C C . GLU A 1 108 ? -17.388 -13.850 35.488 1.00 71.81 108 GLU A C 1
ATOM 890 O O . GLU A 1 108 ? -16.904 -13.273 34.515 1.00 71.81 108 GLU A O 1
ATOM 895 N N . LEU A 1 109 ? -17.350 -15.178 35.619 1.00 70.25 109 LEU A N 1
ATOM 896 C CA . LEU A 1 109 ? -16.685 -16.061 34.666 1.00 70.25 109 LEU A CA 1
ATOM 897 C C . LEU A 1 109 ? -17.369 -16.024 33.293 1.00 70.25 109 LEU A C 1
ATOM 899 O O . LEU A 1 109 ? -16.683 -15.874 32.286 1.00 70.25 109 LEU A O 1
ATOM 903 N N . ALA A 1 110 ? -18.705 -16.024 33.246 1.00 76.94 110 ALA A N 1
ATOM 904 C CA . ALA A 1 110 ? -19.458 -15.875 31.999 1.00 76.94 110 ALA A CA 1
ATOM 905 C C . ALA A 1 110 ? -19.193 -14.532 31.287 1.00 76.94 110 ALA A C 1
ATOM 907 O O . ALA A 1 110 ? -19.163 -14.468 30.056 1.00 76.94 110 ALA A O 1
ATOM 908 N N . VAL A 1 111 ? -18.983 -13.444 32.041 1.00 78.31 111 VAL A N 1
ATOM 909 C CA . VAL A 1 111 ? -18.597 -12.142 31.469 1.00 78.31 111 VAL A CA 1
ATOM 910 C C . VAL A 1 111 ? -17.200 -12.218 30.857 1.00 78.31 111 VAL A C 1
ATOM 912 O O . VAL A 1 111 ? -17.022 -11.804 29.712 1.00 78.31 111 VAL A O 1
ATOM 915 N N . VAL A 1 112 ? -16.233 -12.796 31.574 1.00 71.19 112 VAL A N 1
ATOM 916 C CA . VAL A 1 112 ? -14.854 -12.954 31.084 1.00 71.19 112 VAL A CA 1
ATOM 917 C C . VAL A 1 112 ? -14.802 -13.844 29.841 1.00 71.19 112 VAL A C 1
ATOM 919 O O . VAL A 1 112 ? -14.120 -13.502 28.878 1.00 71.19 112 VAL A O 1
ATOM 922 N N . GLU A 1 113 ? -15.544 -14.951 29.813 1.00 74.00 113 GLU A N 1
ATOM 923 C CA . GLU A 1 113 ? -15.634 -15.827 28.638 1.00 74.00 113 GLU A CA 1
ATOM 924 C C . GLU A 1 113 ? -16.216 -15.095 27.426 1.00 74.00 113 GLU A C 1
ATOM 926 O O . GLU A 1 113 ? -15.692 -15.208 26.316 1.00 74.00 113 GLU A O 1
ATOM 931 N N . LYS A 1 114 ? -17.261 -14.286 27.634 1.00 82.38 114 LYS A N 1
ATOM 932 C CA . LYS A 1 114 ? -17.855 -13.463 26.576 1.00 82.38 114 LYS A CA 1
ATOM 933 C C . LYS A 1 114 ? -16.881 -12.404 26.053 1.00 82.38 114 LYS A C 1
ATOM 935 O O . LYS A 1 114 ? -16.814 -12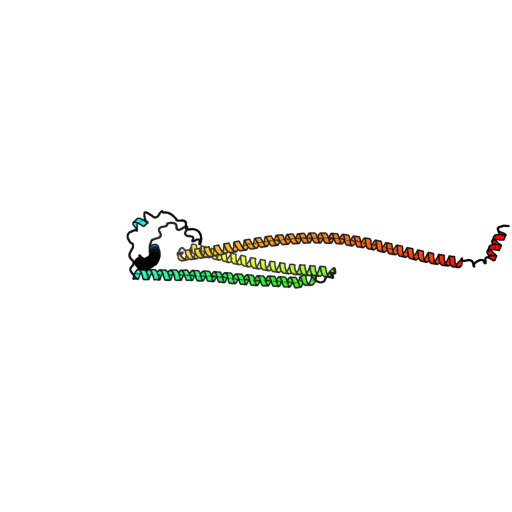.177 24.844 1.00 82.38 114 LYS A O 1
ATOM 940 N N . GLU A 1 115 ? -16.133 -11.750 26.939 1.00 68.69 115 GLU A N 1
ATOM 941 C CA . GLU A 1 115 ? -15.101 -10.780 26.557 1.00 68.69 115 GLU A CA 1
ATOM 942 C C . GLU A 1 115 ? -13.963 -11.448 25.783 1.00 68.69 115 GLU A C 1
ATOM 944 O O . GLU A 1 115 ? -13.575 -10.958 24.721 1.00 68.69 115 GLU A O 1
ATOM 949 N N . ALA A 1 116 ? -13.479 -12.595 26.260 1.00 57.50 116 ALA A N 1
ATOM 950 C CA . ALA A 1 116 ? -12.459 -13.382 25.579 1.00 57.50 116 ALA A CA 1
ATOM 951 C C . ALA A 1 116 ? -12.926 -13.820 24.182 1.00 57.50 116 ALA A C 1
ATOM 953 O O . ALA A 1 116 ? -12.185 -13.641 23.215 1.00 57.50 116 ALA A O 1
ATOM 954 N N . GLY A 1 117 ? -14.166 -14.305 24.051 1.00 74.25 117 GLY A N 1
ATOM 955 C CA . GLY A 1 117 ? -14.776 -14.637 22.761 1.00 74.25 117 GLY A CA 1
ATOM 956 C C . GLY A 1 117 ? -14.810 -13.439 21.811 1.00 74.25 117 GLY A C 1
ATOM 957 O O . GLY A 1 117 ? -14.314 -13.523 20.692 1.00 74.25 117 GLY A O 1
ATOM 958 N N . SER A 1 118 ? -15.266 -12.275 22.287 1.00 73.12 118 SER A N 1
ATOM 959 C CA . SER A 1 118 ? -15.289 -11.050 21.475 1.00 73.12 118 SER A CA 1
ATOM 960 C C . SER A 1 118 ? -13.896 -10.593 21.026 1.00 73.12 118 SER A C 1
ATOM 962 O O . SER A 1 118 ? -13.772 -10.000 19.952 1.00 73.12 118 SER A O 1
ATOM 964 N N . ILE A 1 119 ? -12.859 -10.814 21.839 1.00 68.19 119 ILE A N 1
ATOM 965 C CA . ILE A 1 119 ? -11.470 -10.502 21.479 1.00 68.19 119 ILE A CA 1
ATOM 966 C C . ILE A 1 119 ? -10.985 -11.454 20.381 1.00 68.19 119 ILE A C 1
ATOM 968 O O . ILE A 1 119 ? -10.403 -11.000 19.394 1.00 68.19 119 ILE A O 1
ATOM 972 N N . VAL A 1 120 ? -11.244 -12.756 20.531 1.00 72.06 120 VAL A N 1
ATOM 973 C CA . VAL A 1 120 ? -10.884 -13.780 19.539 1.00 72.06 120 VAL A CA 1
ATOM 974 C C . VAL A 1 120 ? -11.568 -13.505 18.200 1.00 72.06 120 VAL A C 1
ATOM 976 O O . VAL A 1 120 ? -10.888 -13.472 17.174 1.00 72.06 120 VAL A O 1
ATOM 979 N N . ASP A 1 121 ? -12.867 -13.204 18.209 1.00 80.00 121 ASP A N 1
ATOM 980 C CA . ASP A 1 121 ? -13.624 -12.846 17.005 1.00 80.00 121 ASP A CA 1
ATOM 981 C C . ASP A 1 121 ? -13.051 -11.588 16.330 1.00 80.00 121 ASP A C 1
ATOM 983 O O . ASP A 1 121 ? -12.887 -11.538 15.108 1.00 80.00 121 ASP A O 1
ATOM 987 N N . GLY A 1 122 ? -12.670 -10.580 17.125 1.00 69.62 122 GLY A N 1
ATOM 988 C CA . GLY A 1 122 ? -12.040 -9.356 16.626 1.00 69.62 122 GLY A CA 1
ATOM 989 C C . GLY A 1 122 ? -10.689 -9.602 15.943 1.00 69.62 122 GLY A C 1
ATOM 990 O O . GLY A 1 122 ? -10.398 -9.010 14.896 1.00 69.62 122 GLY A O 1
ATOM 991 N N . PHE A 1 123 ? -9.870 -10.502 16.493 1.00 67.38 123 PHE A N 1
ATOM 992 C CA . PHE A 1 123 ? -8.627 -10.925 15.848 1.00 67.38 123 PHE A CA 1
ATOM 993 C C . PHE A 1 123 ? -8.881 -11.754 14.586 1.00 67.38 123 PHE A C 1
ATOM 995 O O . PHE A 1 123 ? -8.188 -11.540 13.590 1.00 67.38 123 PHE A O 1
ATOM 1002 N N . GLY A 1 124 ? -9.888 -12.632 14.589 1.00 75.00 124 GLY A N 1
ATOM 1003 C CA . GLY A 1 124 ? -10.307 -13.398 13.412 1.00 75.00 124 GLY A CA 1
ATOM 1004 C C . GLY A 1 124 ? -10.665 -12.491 12.232 1.00 75.00 124 GLY A C 1
ATOM 1005 O O . GLY A 1 124 ? -10.056 -12.592 11.167 1.00 75.00 124 GLY A O 1
ATOM 1006 N N . ALA A 1 125 ? -11.550 -11.516 12.454 1.00 77.44 125 ALA A N 1
ATOM 1007 C CA . ALA A 1 125 ? -11.934 -10.539 11.433 1.00 77.44 125 ALA A CA 1
ATOM 1008 C C . ALA A 1 125 ? -10.737 -9.711 10.920 1.00 77.44 125 ALA A C 1
ATOM 1010 O O . ALA A 1 125 ? -10.625 -9.418 9.727 1.00 77.44 125 ALA A O 1
ATOM 1011 N N . SER A 1 126 ? -9.805 -9.357 11.810 1.00 67.62 126 SER A N 1
ATOM 1012 C CA . SER A 1 126 ? -8.592 -8.615 11.439 1.00 67.62 126 SER A CA 1
ATOM 1013 C C . SER A 1 126 ? -7.651 -9.443 10.558 1.00 67.62 126 SER A C 1
ATOM 1015 O O . SER A 1 126 ? -7.103 -8.928 9.579 1.00 67.62 126 SER A O 1
ATOM 1017 N N . LEU A 1 127 ? -7.474 -10.729 10.876 1.00 74.31 127 LEU A N 1
ATOM 1018 C CA . LEU A 1 127 ? -6.662 -11.655 10.085 1.00 74.31 127 LEU A CA 1
ATOM 1019 C C . LEU A 1 127 ? -7.261 -11.894 8.696 1.00 74.31 127 LEU A C 1
ATOM 1021 O O . LEU A 1 127 ? -6.528 -11.883 7.706 1.00 74.31 127 LEU A O 1
ATOM 1025 N N . GLU A 1 128 ? -8.582 -12.045 8.599 1.00 84.62 128 GLU A N 1
ATOM 1026 C CA . GLU A 1 128 ? -9.275 -12.150 7.312 1.00 84.62 128 GLU A CA 1
ATOM 1027 C C . GLU A 1 128 ? -9.095 -10.882 6.468 1.00 84.62 128 GLU A C 1
ATOM 1029 O O . GLU A 1 128 ? -8.740 -10.968 5.289 1.00 84.62 128 GLU A O 1
ATOM 1034 N N . GLY A 1 129 ? -9.238 -9.700 7.078 1.00 75.44 129 GLY A N 1
ATOM 1035 C CA . GLY A 1 129 ? -8.995 -8.420 6.410 1.00 75.44 129 GLY A CA 1
ATOM 1036 C C . GLY A 1 129 ? -7.568 -8.290 5.864 1.00 75.44 129 GLY A C 1
ATOM 1037 O O . GLY A 1 129 ? -7.371 -7.864 4.722 1.00 75.44 129 GLY A O 1
ATOM 1038 N N . LEU A 1 130 ? -6.564 -8.713 6.639 1.00 71.75 130 LEU A N 1
ATOM 1039 C CA . LEU A 1 130 ? -5.168 -8.758 6.190 1.00 71.75 130 LEU A CA 1
ATOM 1040 C C . LEU A 1 130 ? -4.952 -9.770 5.057 1.00 71.75 130 LEU A C 1
ATOM 1042 O O . LEU A 1 130 ? -4.222 -9.471 4.112 1.00 71.75 130 LEU A O 1
ATOM 1046 N N . SER A 1 131 ? -5.607 -10.932 5.107 1.00 83.38 131 SER A N 1
ATOM 1047 C CA . SER A 1 131 ? -5.536 -11.944 4.045 1.00 83.38 131 SER A CA 1
ATOM 1048 C C . SER A 1 131 ? -6.068 -11.413 2.711 1.00 83.38 131 SER A C 1
ATOM 1050 O O . SER A 1 131 ? -5.427 -11.587 1.672 1.00 83.38 131 SER A O 1
ATOM 1052 N N . VAL A 1 132 ? -7.204 -10.708 2.729 1.00 84.25 132 VAL A N 1
ATOM 1053 C CA . VAL A 1 132 ? -7.760 -10.055 1.532 1.00 84.25 132 VAL A CA 1
ATOM 1054 C C . VAL A 1 132 ? -6.795 -8.994 1.000 1.00 84.25 132 VAL A C 1
ATOM 1056 O O . VAL A 1 132 ? -6.484 -8.989 -0.189 1.00 84.25 132 VAL A O 1
ATOM 1059 N N . ALA A 1 133 ? -6.240 -8.153 1.878 1.00 72.81 133 ALA A N 1
ATOM 1060 C CA . ALA A 1 133 ? -5.274 -7.133 1.477 1.00 72.81 133 ALA A CA 1
ATOM 1061 C C . ALA A 1 133 ? -3.995 -7.732 0.859 1.00 72.81 133 ALA A C 1
ATOM 1063 O O . ALA A 1 133 ? -3.467 -7.186 -0.110 1.00 72.81 133 ALA A O 1
ATOM 1064 N N . MET A 1 134 ? -3.503 -8.860 1.382 1.00 79.44 134 MET A N 1
ATOM 1065 C CA . MET A 1 134 ? -2.367 -9.574 0.792 1.00 79.44 134 MET A CA 1
ATOM 1066 C C . MET A 1 134 ? -2.682 -10.072 -0.621 1.00 79.44 134 MET A C 1
ATOM 1068 O O . MET A 1 134 ? -1.877 -9.849 -1.526 1.00 79.44 134 MET A O 1
ATOM 1072 N N . LYS A 1 135 ? -3.861 -10.671 -0.834 1.00 85.88 135 LYS A N 1
ATOM 1073 C CA . LYS A 1 135 ? -4.301 -11.128 -2.165 1.00 85.88 135 LYS A CA 1
ATOM 1074 C C . LYS A 1 135 ? -4.401 -9.974 -3.166 1.00 85.88 135 LYS A C 1
ATOM 1076 O O . LYS A 1 135 ? -3.983 -10.125 -4.312 1.00 85.88 135 LYS A O 1
ATOM 1081 N N . ASP A 1 136 ? -4.887 -8.810 -2.736 1.00 78.00 136 ASP A N 1
ATOM 1082 C CA . ASP A 1 136 ? -4.946 -7.609 -3.580 1.00 78.00 136 ASP A CA 1
ATOM 1083 C C . ASP A 1 136 ? -3.546 -7.127 -3.998 1.00 78.00 136 ASP A C 1
ATOM 1085 O O . ASP A 1 136 ? -3.326 -6.751 -5.154 1.00 78.00 136 ASP A O 1
ATOM 1089 N N . ILE A 1 137 ? -2.577 -7.159 -3.075 1.00 77.88 137 ILE A N 1
ATOM 1090 C CA . ILE A 1 137 ? -1.180 -6.794 -3.355 1.00 77.88 137 ILE A CA 1
ATOM 1091 C C . ILE A 1 137 ? -0.546 -7.791 -4.329 1.00 77.88 137 ILE A C 1
ATOM 1093 O O . ILE A 1 137 ? 0.118 -7.377 -5.283 1.00 77.88 137 ILE A O 1
ATOM 1097 N N . GLU A 1 138 ? -0.754 -9.090 -4.117 1.00 84.38 138 GLU A N 1
ATOM 1098 C CA . GLU A 1 138 ? -0.268 -10.139 -5.016 1.00 84.38 138 GLU A CA 1
ATOM 1099 C C . GLU A 1 138 ? -0.847 -9.984 -6.423 1.00 84.38 138 GLU A C 1
ATOM 1101 O O . GLU A 1 138 ? -0.098 -10.008 -7.401 1.00 84.38 138 GLU A O 1
ATOM 1106 N N . LEU A 1 139 ? -2.154 -9.734 -6.539 1.00 85.50 139 LEU A N 1
ATOM 1107 C CA . LEU A 1 139 ? -2.798 -9.473 -7.823 1.00 85.50 139 LEU A CA 1
ATOM 1108 C C . LEU A 1 139 ? -2.212 -8.228 -8.502 1.00 85.50 139 LEU A C 1
ATOM 1110 O O . LEU A 1 139 ? -1.903 -8.263 -9.696 1.00 85.50 139 LEU A O 1
ATOM 1114 N N . GLY A 1 140 ? -2.009 -7.142 -7.750 1.00 77.50 140 GLY A N 1
ATOM 1115 C CA . GLY A 1 140 ? -1.364 -5.927 -8.248 1.00 77.50 140 GLY A CA 1
ATOM 1116 C C . GLY A 1 140 ? 0.044 -6.195 -8.786 1.00 77.50 140 GLY A C 1
ATOM 1117 O O . GLY A 1 140 ? 0.391 -5.738 -9.877 1.00 77.50 140 GLY A O 1
ATOM 1118 N N . ARG A 1 141 ? 0.830 -7.007 -8.072 1.00 81.62 141 ARG A N 1
ATOM 1119 C CA . ARG A 1 141 ? 2.167 -7.429 -8.504 1.00 81.62 141 ARG A CA 1
ATOM 1120 C C . ARG A 1 141 ? 2.119 -8.253 -9.791 1.00 81.62 141 ARG A C 1
ATOM 1122 O O . ARG A 1 141 ? 2.835 -7.931 -10.732 1.00 81.62 141 ARG A O 1
ATOM 1129 N N . VAL A 1 142 ? 1.240 -9.253 -9.877 1.00 85.31 142 VAL A N 1
ATOM 1130 C CA . VAL A 1 142 ? 1.076 -10.080 -11.088 1.00 85.31 142 VAL A CA 1
ATOM 1131 C C . VAL A 1 142 ? 0.669 -9.228 -12.295 1.00 85.31 142 VAL A C 1
ATOM 1133 O O . VAL A 1 142 ? 1.187 -9.412 -13.399 1.00 85.31 142 VAL A O 1
ATOM 1136 N N . LEU A 1 143 ? -0.238 -8.266 -12.105 1.00 80.94 143 LEU A N 1
ATOM 1137 C CA . LEU A 1 143 ? -0.654 -7.344 -13.163 1.00 80.94 143 LEU A CA 1
ATOM 1138 C C . LEU A 1 143 ? 0.492 -6.435 -13.614 1.00 80.94 143 LEU A C 1
ATOM 1140 O O . LEU A 1 143 ? 0.656 -6.229 -14.819 1.00 80.94 143 LEU A O 1
ATOM 1144 N N . PHE A 1 144 ? 1.288 -5.923 -12.675 1.00 81.00 144 PHE A N 1
ATOM 1145 C CA . PHE A 1 144 ? 2.476 -5.134 -12.982 1.00 81.00 144 PHE A CA 1
ATOM 1146 C C . PHE A 1 144 ? 3.503 -5.952 -13.772 1.00 81.00 144 PHE A C 1
ATOM 1148 O O . PHE A 1 144 ? 3.955 -5.513 -14.832 1.00 81.00 144 PHE A O 1
ATOM 1155 N N . ASP A 1 145 ? 3.806 -7.168 -13.319 1.00 80.62 145 ASP A N 1
ATOM 1156 C CA . ASP A 1 145 ? 4.767 -8.052 -13.975 1.00 80.62 145 ASP A CA 1
ATOM 1157 C C . ASP A 1 145 ? 4.321 -8.378 -15.412 1.00 80.62 145 ASP A C 1
ATOM 1159 O O . ASP A 1 145 ? 5.093 -8.244 -16.365 1.00 80.62 145 ASP A O 1
ATOM 1163 N N . LYS A 1 146 ? 3.035 -8.691 -15.608 1.00 81.12 146 LYS A N 1
ATOM 1164 C CA . LYS A 1 146 ? 2.463 -8.974 -16.933 1.00 81.12 146 LYS A CA 1
ATOM 1165 C C . LYS A 1 146 ? 2.462 -7.758 -17.866 1.00 81.12 146 LYS A C 1
ATOM 1167 O O . LYS A 1 146 ? 2.686 -7.906 -19.067 1.00 81.12 146 LYS A O 1
ATOM 1172 N N . GLN A 1 147 ? 2.149 -6.567 -17.357 1.00 76.44 147 GLN A N 1
ATOM 1173 C CA . GLN A 1 147 ? 1.960 -5.373 -18.192 1.00 76.44 147 GLN A CA 1
ATOM 1174 C C . GLN A 1 147 ? 3.257 -4.610 -18.462 1.00 76.44 147 GLN A C 1
ATOM 1176 O O . GLN A 1 147 ? 3.394 -4.012 -19.530 1.00 76.44 147 GLN A O 1
ATOM 1181 N N . VAL A 1 148 ? 4.191 -4.627 -17.512 1.00 75.56 148 VAL A N 1
ATOM 1182 C CA . VAL A 1 148 ? 5.409 -3.814 -17.536 1.00 75.56 148 VAL A CA 1
ATOM 1183 C C . VAL A 1 148 ? 6.643 -4.697 -17.673 1.00 75.56 148 VAL A C 1
ATOM 1185 O O . VAL A 1 148 ? 7.400 -4.518 -18.625 1.00 75.56 148 VAL A O 1
ATOM 1188 N N . VAL A 1 149 ? 6.834 -5.675 -16.780 1.00 74.69 149 VAL A N 1
ATOM 1189 C CA . VAL A 1 149 ? 8.077 -6.467 -16.718 1.00 74.69 149 VAL A CA 1
ATOM 1190 C C . VAL A 1 149 ? 8.233 -7.371 -17.939 1.00 74.69 149 VAL A C 1
ATOM 1192 O O . VAL A 1 149 ? 9.277 -7.334 -18.584 1.00 74.69 149 VAL A O 1
ATOM 1195 N N . MET A 1 150 ? 7.190 -8.086 -18.364 1.00 72.94 150 MET A N 1
ATOM 1196 C CA . MET A 1 150 ? 7.251 -8.940 -19.563 1.00 72.94 150 MET A CA 1
ATOM 1197 C C . MET A 1 150 ? 7.620 -8.179 -20.847 1.00 72.94 150 MET A C 1
ATOM 1199 O O . MET A 1 150 ? 8.170 -8.764 -21.772 1.00 72.94 150 MET A O 1
ATOM 1203 N N . ARG A 1 151 ? 7.371 -6.863 -20.906 1.00 68.38 151 ARG A N 1
ATOM 1204 C CA . ARG A 1 151 ? 7.730 -6.014 -22.057 1.00 68.38 151 ARG A CA 1
ATOM 1205 C C . ARG A 1 151 ? 9.182 -5.523 -22.025 1.00 68.38 151 ARG A C 1
ATOM 1207 O O . ARG A 1 151 ? 9.628 -4.909 -22.989 1.00 68.38 151 ARG A O 1
ATOM 1214 N N . THR A 1 152 ? 9.904 -5.778 -20.931 1.00 65.56 152 THR A N 1
ATOM 1215 C CA . THR A 1 152 ? 11.300 -5.353 -20.719 1.00 65.56 152 THR A CA 1
ATOM 1216 C C . THR A 1 152 ? 12.341 -6.450 -20.951 1.00 65.56 152 THR A C 1
ATOM 1218 O O . THR A 1 152 ? 13.526 -6.137 -20.977 1.00 65.56 152 THR A O 1
ATOM 1221 N N . VAL A 1 153 ? 11.926 -7.710 -21.135 1.00 65.25 153 VAL A N 1
ATOM 1222 C CA . VAL A 1 153 ? 12.835 -8.878 -21.163 1.00 65.25 153 VAL A CA 1
ATOM 1223 C C . VAL A 1 153 ? 13.537 -9.080 -22.519 1.00 65.25 153 VAL A C 1
ATOM 1225 O O . VAL A 1 153 ? 14.585 -9.722 -22.575 1.00 65.25 153 VAL A O 1
ATOM 1228 N N . ASP A 1 154 ? 13.053 -8.478 -23.610 1.00 56.78 154 ASP A N 1
ATOM 1229 C CA . ASP A 1 154 ? 13.724 -8.588 -24.910 1.00 56.78 154 ASP A CA 1
ATOM 1230 C C . ASP A 1 154 ? 14.941 -7.653 -25.008 1.00 56.78 154 ASP A C 1
ATOM 1232 O O . ASP A 1 154 ? 14.830 -6.450 -25.237 1.00 56.78 154 ASP A O 1
ATOM 1236 N N . ASN A 1 155 ? 16.136 -8.241 -24.904 1.00 52.41 155 ASN A N 1
ATOM 1237 C CA . ASN A 1 155 ? 17.453 -7.586 -24.974 1.00 52.41 155 ASN A CA 1
ATOM 1238 C C . ASN A 1 155 ? 17.778 -6.871 -26.309 1.00 52.41 155 ASN A C 1
ATOM 1240 O O . ASN A 1 155 ? 18.873 -6.331 -26.470 1.00 52.41 155 ASN A O 1
ATOM 1244 N N . ARG A 1 156 ? 16.854 -6.830 -27.277 1.00 56.81 156 ARG A N 1
ATOM 1245 C CA . ARG A 1 156 ? 16.980 -6.058 -28.525 1.00 56.81 156 ARG A CA 1
ATOM 1246 C C . ARG A 1 156 ? 16.086 -4.830 -28.455 1.00 56.81 156 ARG A C 1
ATOM 1248 O O . ARG A 1 156 ? 15.068 -4.731 -29.128 1.00 56.81 156 ARG A O 1
ATOM 1255 N N . VAL A 1 157 ? 16.454 -3.904 -27.581 1.00 56.38 157 VAL A N 1
ATOM 1256 C CA . VAL A 1 157 ? 15.615 -2.748 -27.283 1.00 56.38 157 VAL A CA 1
ATOM 1257 C C . VAL A 1 157 ? 15.762 -1.682 -28.374 1.00 56.38 157 VAL A C 1
ATOM 1259 O O . VAL A 1 157 ? 16.584 -0.770 -28.261 1.00 56.38 157 VAL A O 1
ATOM 1262 N N . ASP A 1 158 ? 14.949 -1.789 -29.422 1.00 66.94 158 ASP A N 1
ATOM 1263 C CA . ASP A 1 158 ? 14.743 -0.712 -30.391 1.00 66.94 158 ASP A CA 1
ATOM 1264 C C . ASP A 1 158 ? 14.043 0.494 -29.719 1.00 66.94 158 ASP A C 1
ATOM 1266 O O . ASP A 1 158 ? 13.359 0.361 -28.696 1.00 66.94 158 ASP A O 1
ATOM 1270 N N . CYS A 1 159 ? 14.210 1.698 -30.271 1.00 65.25 159 CYS A N 1
ATOM 1271 C CA . CYS A 1 159 ? 13.664 2.943 -29.716 1.00 65.25 159 CYS A CA 1
ATOM 1272 C C . CYS A 1 159 ? 12.131 2.879 -29.561 1.00 65.25 159 CYS A C 1
ATOM 1274 O O . CYS A 1 159 ? 11.574 3.330 -28.557 1.00 65.25 159 CYS A O 1
ATOM 1276 N N . ALA A 1 160 ? 11.456 2.217 -30.506 1.00 71.00 160 ALA A N 1
ATOM 1277 C CA . ALA A 1 160 ? 10.016 1.980 -30.467 1.00 71.00 160 ALA A CA 1
ATOM 1278 C C . ALA A 1 160 ? 9.582 1.130 -29.257 1.00 71.00 160 ALA A C 1
ATOM 1280 O O . ALA A 1 160 ? 8.548 1.404 -28.648 1.00 71.00 160 ALA A O 1
ATOM 1281 N N . GLN A 1 161 ? 10.388 0.142 -28.858 1.00 71.25 161 GLN A N 1
ATOM 1282 C CA . GLN A 1 161 ? 10.077 -0.771 -27.756 1.00 71.25 161 GLN A CA 1
ATOM 1283 C C . GLN A 1 161 ? 10.256 -0.090 -26.390 1.00 71.25 161 GLN A C 1
ATOM 1285 O O . GLN A 1 161 ? 9.428 -0.285 -25.498 1.00 71.25 161 GLN A O 1
ATOM 1290 N N . LYS A 1 162 ? 11.249 0.808 -26.251 1.00 71.38 162 LYS A N 1
ATOM 1291 C CA . LYS A 1 162 ? 11.405 1.663 -25.051 1.00 71.38 162 LYS A CA 1
ATOM 1292 C C . LYS A 1 162 ? 10.174 2.519 -24.800 1.00 71.38 162 LYS A C 1
ATOM 1294 O O . LYS A 1 162 ? 9.688 2.581 -23.671 1.00 71.38 162 LYS A O 1
ATOM 1299 N N . GLU A 1 163 ? 9.649 3.152 -25.846 1.00 77.44 163 GLU A N 1
ATOM 1300 C CA . GLU A 1 163 ? 8.507 4.052 -25.686 1.00 77.44 163 GLU A CA 1
ATOM 1301 C C . GLU A 1 163 ? 7.201 3.290 -25.427 1.00 77.44 163 GLU A C 1
ATOM 1303 O O . GLU A 1 163 ? 6.325 3.775 -24.709 1.00 77.44 163 GLU A O 1
ATOM 1308 N N . LEU A 1 164 ? 7.104 2.047 -25.906 1.00 78.56 164 LEU A N 1
ATOM 1309 C CA . LEU A 1 164 ? 5.997 1.135 -25.615 1.00 78.56 164 LEU A CA 1
ATOM 1310 C C . LEU A 1 164 ? 6.004 0.653 -24.154 1.00 78.56 164 LEU A C 1
ATOM 1312 O O . LEU A 1 164 ? 4.950 0.635 -23.514 1.00 78.56 164 LEU A O 1
ATOM 1316 N N . VAL A 1 165 ? 7.179 0.332 -23.599 1.00 78.12 165 VAL A N 1
ATOM 1317 C CA . VAL A 1 165 ? 7.359 0.020 -22.166 1.00 78.12 165 VAL A CA 1
ATOM 1318 C C . VAL A 1 165 ? 7.026 1.233 -21.304 1.00 78.12 165 VAL A C 1
ATOM 1320 O O . VAL A 1 165 ? 6.284 1.118 -20.331 1.00 78.12 165 VAL A O 1
ATOM 1323 N N . LYS A 1 166 ? 7.530 2.415 -21.670 1.00 79.25 166 LYS A N 1
ATOM 1324 C CA . LYS A 1 166 ? 7.274 3.658 -20.937 1.00 79.25 166 LYS A CA 1
ATOM 1325 C C . LYS A 1 166 ? 5.789 4.020 -20.938 1.00 79.25 166 LYS A C 1
ATOM 1327 O O . LYS A 1 166 ? 5.259 4.384 -19.890 1.00 79.25 166 LYS A O 1
ATOM 1332 N N . ARG A 1 167 ? 5.090 3.866 -22.071 1.00 82.19 167 ARG A N 1
ATOM 1333 C CA . ARG A 1 167 ? 3.625 4.019 -22.132 1.00 82.19 167 ARG A CA 1
ATOM 1334 C C . ARG A 1 167 ? 2.912 3.006 -21.244 1.00 82.19 167 ARG A C 1
ATOM 1336 O O . ARG A 1 167 ? 2.067 3.411 -20.459 1.00 82.19 167 ARG A O 1
ATOM 1343 N N . ALA A 1 168 ? 3.292 1.728 -21.297 1.00 78.69 168 ALA A N 1
ATOM 1344 C CA . ALA A 1 168 ? 2.696 0.693 -20.450 1.00 78.69 168 ALA A CA 1
ATOM 1345 C C . ALA A 1 168 ? 2.890 0.982 -18.950 1.00 78.69 168 ALA A C 1
ATOM 1347 O O . ALA A 1 168 ? 1.948 0.867 -18.168 1.00 78.69 168 ALA A O 1
ATOM 1348 N N . PHE A 1 169 ? 4.086 1.429 -18.557 1.00 82.56 169 PHE A N 1
ATOM 1349 C CA . PHE A 1 169 ? 4.393 1.849 -17.192 1.00 82.56 169 PHE A CA 1
ATOM 1350 C C . PHE A 1 169 ? 3.532 3.040 -16.748 1.00 82.56 169 PHE A C 1
ATOM 1352 O O . PHE A 1 169 ? 2.955 3.015 -15.659 1.00 82.56 169 PHE A O 1
ATOM 1359 N N . MET A 1 170 ? 3.431 4.071 -17.593 1.00 84.94 170 MET A N 1
ATOM 1360 C CA . MET A 1 170 ? 2.627 5.269 -17.331 1.00 84.94 170 MET A CA 1
ATOM 1361 C C . MET A 1 170 ? 1.134 4.944 -17.238 1.00 84.94 170 MET A C 1
ATOM 1363 O O . MET A 1 170 ? 0.455 5.451 -16.347 1.00 84.94 170 MET A O 1
ATOM 1367 N N . ASP A 1 171 ? 0.620 4.083 -18.116 1.00 84.69 171 ASP A N 1
ATOM 1368 C CA . ASP A 1 171 ? -0.786 3.681 -18.119 1.00 84.69 171 ASP A CA 1
ATOM 1369 C C . ASP A 1 171 ? -1.141 2.822 -16.903 1.00 84.69 171 ASP A C 1
ATOM 1371 O O . ASP A 1 171 ? -2.186 3.055 -16.289 1.00 84.69 171 ASP A O 1
ATOM 1375 N N . TYR A 1 172 ? -0.266 1.891 -16.503 1.00 86.50 172 TYR A N 1
ATOM 1376 C CA . TYR A 1 172 ? -0.432 1.138 -15.258 1.00 86.50 172 TYR A CA 1
ATOM 1377 C C . TYR A 1 172 ? -0.504 2.086 -14.057 1.00 86.50 172 TYR A C 1
ATOM 1379 O O . TYR A 1 172 ? -1.472 2.050 -13.300 1.00 86.50 172 TYR A O 1
ATOM 1387 N N . HIS A 1 173 ? 0.468 2.993 -13.917 1.00 86.31 173 HIS A N 1
ATOM 1388 C CA . HIS A 1 173 ? 0.503 3.923 -12.787 1.00 86.31 173 HIS A CA 1
ATOM 1389 C C . HIS A 1 173 ? -0.675 4.895 -12.797 1.00 86.31 173 HIS A C 1
ATOM 1391 O O . HIS A 1 173 ? -1.220 5.201 -11.742 1.00 86.31 173 HIS A O 1
ATOM 1397 N N . ARG A 1 174 ? -1.134 5.341 -13.971 1.00 89.75 174 ARG A N 1
ATOM 1398 C CA . ARG A 1 174 ? -2.339 6.170 -14.084 1.00 89.75 174 ARG A CA 1
ATOM 1399 C C . ARG A 1 174 ? -3.581 5.425 -13.588 1.00 89.75 174 ARG A C 1
ATOM 1401 O O . ARG A 1 174 ? -4.383 6.016 -12.871 1.00 89.75 174 ARG A O 1
ATOM 1408 N N . ARG A 1 175 ? -3.752 4.148 -13.950 1.00 84.50 175 ARG A N 1
ATOM 1409 C CA . ARG A 1 175 ? -4.870 3.314 -13.465 1.00 84.50 175 ARG A CA 1
ATOM 1410 C C . ARG A 1 175 ? -4.762 3.047 -11.965 1.00 84.50 175 ARG A C 1
ATOM 1412 O O . ARG A 1 175 ? -5.752 3.188 -11.259 1.00 84.50 175 ARG A O 1
ATOM 1419 N N . TYR A 1 176 ? -3.562 2.736 -11.486 1.00 85.00 176 TYR A N 1
ATOM 1420 C CA . TYR A 1 176 ? -3.284 2.525 -10.068 1.00 85.00 176 TYR A CA 1
ATOM 1421 C C . TYR A 1 176 ? -3.606 3.769 -9.228 1.00 85.00 176 TYR A C 1
ATOM 1423 O O . TYR A 1 176 ? -4.309 3.669 -8.228 1.00 85.00 176 TYR A O 1
ATOM 1431 N N . MET A 1 177 ? -3.176 4.955 -9.671 1.00 88.50 177 MET A N 1
ATOM 1432 C CA . MET A 1 177 ? -3.484 6.216 -8.988 1.00 88.50 177 MET A CA 1
ATOM 1433 C C . MET A 1 177 ? -4.989 6.499 -8.943 1.00 88.50 177 MET A C 1
ATOM 1435 O O . MET A 1 177 ? -5.491 6.857 -7.886 1.00 88.50 177 MET A O 1
ATOM 1439 N N . ARG A 1 178 ? -5.733 6.257 -10.034 1.00 91.25 178 ARG A N 1
ATOM 1440 C CA . ARG A 1 178 ? -7.203 6.391 -10.018 1.00 91.25 178 ARG A CA 1
ATOM 1441 C C . ARG A 1 178 ? -7.863 5.458 -9.004 1.00 91.25 178 ARG A C 1
ATOM 1443 O O . ARG A 1 178 ? -8.728 5.896 -8.258 1.00 91.25 178 ARG A O 1
ATOM 1450 N N . ALA A 1 179 ? -7.428 4.201 -8.933 1.00 84.00 179 ALA A N 1
ATOM 1451 C CA . ALA A 1 179 ? -7.954 3.252 -7.953 1.00 84.00 179 ALA A CA 1
ATOM 1452 C C . ALA A 1 179 ? -7.662 3.693 -6.504 1.00 84.00 179 ALA A C 1
ATOM 1454 O O . ALA A 1 179 ? -8.493 3.506 -5.612 1.00 84.00 179 ALA A O 1
ATOM 1455 N N . LEU A 1 180 ? -6.499 4.312 -6.260 1.00 83.69 180 LEU A N 1
ATOM 1456 C CA . LEU A 1 180 ? -6.180 4.920 -4.966 1.00 83.69 180 LEU A CA 1
ATOM 1457 C C . LEU A 1 180 ? -7.068 6.132 -4.659 1.00 83.69 180 LEU A C 1
ATOM 1459 O O . LEU A 1 180 ? -7.541 6.244 -3.529 1.00 83.69 180 LEU A O 1
ATOM 1463 N N . ASP A 1 181 ? -7.333 6.997 -5.639 1.00 92.31 181 ASP A N 1
ATOM 1464 C CA . ASP A 1 181 ? -8.235 8.144 -5.481 1.00 92.31 181 ASP A CA 1
ATOM 1465 C C . ASP A 1 181 ? -9.668 7.689 -5.158 1.00 92.31 181 ASP A C 1
ATOM 1467 O O . ASP A 1 181 ? -10.284 8.193 -4.219 1.00 92.31 181 ASP A O 1
ATOM 1471 N N . GLU A 1 182 ? -10.176 6.668 -5.854 1.00 89.75 182 GLU A N 1
ATOM 1472 C CA . GLU A 1 182 ? -11.482 6.052 -5.575 1.00 89.75 182 GLU A CA 1
ATOM 1473 C C . GLU A 1 182 ? -11.541 5.440 -4.167 1.00 89.75 182 GLU A C 1
ATOM 1475 O O . GLU A 1 182 ? -12.545 5.557 -3.458 1.00 89.75 182 GLU A O 1
ATOM 1480 N N . LYS A 1 183 ? -10.459 4.784 -3.725 1.00 85.94 183 LYS A N 1
ATOM 1481 C CA . LYS A 1 183 ? -10.358 4.252 -2.359 1.00 85.94 183 LYS A CA 1
ATOM 1482 C C . LYS A 1 183 ? -10.345 5.379 -1.326 1.00 85.94 183 LYS A C 1
ATOM 1484 O O . LYS A 1 183 ? -11.050 5.288 -0.324 1.00 85.94 183 LYS A O 1
ATOM 1489 N N . ALA A 1 184 ? -9.607 6.457 -1.581 1.00 87.44 184 ALA A N 1
ATOM 1490 C CA . ALA A 1 184 ? -9.584 7.630 -0.715 1.00 87.44 184 ALA A CA 1
ATOM 1491 C C . ALA A 1 184 ? -10.963 8.302 -0.627 1.00 87.44 184 ALA A C 1
ATOM 1493 O O . ALA A 1 184 ? -11.380 8.703 0.458 1.00 87.44 184 ALA A O 1
ATOM 1494 N N . GLN A 1 185 ? -11.696 8.389 -1.737 1.00 92.25 185 GLN A N 1
ATOM 1495 C CA . GLN A 1 185 ? -13.045 8.949 -1.759 1.00 92.25 185 GLN A CA 1
ATOM 1496 C C . GLN A 1 185 ? -14.036 8.093 -0.962 1.00 92.25 185 GLN A C 1
ATOM 1498 O O . GLN A 1 185 ? -14.796 8.644 -0.167 1.00 92.25 185 GLN A O 1
ATOM 1503 N N . ARG A 1 186 ? -13.989 6.759 -1.097 1.00 89.94 186 ARG A N 1
ATOM 1504 C CA . ARG A 1 186 ? -14.802 5.846 -0.272 1.00 89.94 186 ARG A CA 1
ATOM 1505 C C . ARG A 1 186 ? -14.532 6.029 1.221 1.00 89.94 186 ARG A C 1
ATOM 1507 O O . ARG A 1 186 ? -15.476 6.213 1.981 1.00 89.94 186 ARG A O 1
ATOM 1514 N N . LEU A 1 187 ? -13.258 6.079 1.614 1.00 84.88 187 LEU A N 1
ATOM 1515 C CA . LEU A 1 187 ? -12.867 6.300 3.010 1.00 84.88 187 LEU A CA 1
ATOM 1516 C C . LEU A 1 187 ? -13.319 7.668 3.543 1.00 84.88 187 LEU A C 1
ATOM 1518 O O . LEU A 1 187 ? -13.680 7.775 4.710 1.00 84.88 187 LEU A O 1
ATOM 1522 N N . ARG A 1 188 ? -13.329 8.718 2.708 1.00 91.38 188 ARG A N 1
ATOM 1523 C CA . ARG A 1 188 ? -13.884 10.027 3.097 1.00 91.38 188 ARG A CA 1
ATOM 1524 C C . ARG A 1 188 ? -15.381 9.940 3.381 1.00 91.38 188 ARG A C 1
ATOM 1526 O O . ARG A 1 188 ? -15.805 10.408 4.428 1.00 91.38 188 ARG A O 1
ATOM 1533 N N . MET A 1 189 ? -16.154 9.299 2.500 1.00 91.06 189 MET A N 1
ATOM 1534 C CA . MET A 1 189 ? -17.599 9.135 2.709 1.00 91.06 189 MET A CA 1
ATOM 1535 C C . MET A 1 189 ? -17.915 8.310 3.960 1.00 91.06 189 MET A C 1
ATOM 1537 O O . MET A 1 189 ? -18.839 8.638 4.698 1.00 91.06 189 MET A O 1
ATOM 1541 N N . GLU A 1 190 ? -17.141 7.258 4.221 1.00 88.06 190 GLU A N 1
ATOM 1542 C CA . GLU A 1 190 ? -17.291 6.439 5.425 1.00 88.06 190 GLU A CA 1
ATOM 1543 C C . GLU A 1 190 ? -16.957 7.230 6.698 1.00 88.06 190 GLU A C 1
ATOM 1545 O O . GLU A 1 190 ? -17.697 7.171 7.677 1.00 88.06 190 GLU A O 1
ATOM 1550 N N . ASN A 1 191 ? -15.900 8.045 6.671 1.00 89.62 191 ASN A N 1
ATOM 1551 C CA . ASN A 1 191 ? -15.559 8.933 7.782 1.00 89.62 191 ASN A CA 1
ATOM 1552 C C . ASN A 1 191 ? -16.666 9.973 8.035 1.00 89.62 191 ASN A C 1
ATOM 1554 O O . ASN A 1 191 ? -17.106 10.145 9.171 1.00 89.62 191 ASN A O 1
ATOM 1558 N N . ASP A 1 192 ? -17.195 10.595 6.979 1.00 91.69 192 ASP A N 1
ATOM 1559 C CA . ASP A 1 192 ? -18.328 11.518 7.087 1.00 91.69 192 ASP A CA 1
ATOM 1560 C C . ASP A 1 192 ? -19.570 10.824 7.672 1.00 91.69 192 ASP A C 1
ATOM 1562 O O . ASP A 1 192 ? -20.265 11.393 8.520 1.00 91.69 192 ASP A O 1
ATOM 1566 N N . HIS A 1 193 ? -19.827 9.572 7.281 1.00 89.12 193 HIS A N 1
ATOM 1567 C CA . HIS A 1 193 ? -20.909 8.761 7.835 1.00 89.12 193 HIS A CA 1
ATOM 1568 C C . HIS A 1 193 ? -20.712 8.472 9.330 1.00 89.12 193 HIS A C 1
ATOM 1570 O O . HIS A 1 193 ? -21.629 8.683 10.129 1.00 89.12 193 HIS A O 1
ATOM 1576 N N . LEU A 1 194 ? -19.512 8.050 9.736 1.00 87.62 194 LEU A N 1
ATOM 1577 C CA . LEU A 1 194 ? -19.174 7.799 11.139 1.00 87.62 194 LEU A CA 1
ATOM 1578 C C . LEU A 1 194 ? -19.276 9.076 11.984 1.00 87.62 194 LEU A C 1
ATOM 1580 O O . LEU A 1 194 ? -19.813 9.042 13.091 1.00 87.62 194 LEU A O 1
ATOM 1584 N N . LEU A 1 195 ? -18.848 10.225 11.453 1.00 88.25 195 LEU A N 1
ATOM 1585 C CA . LEU A 1 195 ? -19.010 11.523 12.112 1.00 88.25 195 LEU A CA 1
ATOM 1586 C C . LEU A 1 195 ? -20.484 11.894 12.301 1.00 88.25 195 LEU A C 1
ATOM 1588 O O . LEU A 1 195 ? -20.855 12.436 13.346 1.00 88.25 195 LEU A O 1
ATOM 1592 N N . GLN A 1 196 ? -21.344 11.601 11.322 1.00 87.94 196 GLN A N 1
ATOM 1593 C CA . GLN A 1 196 ? -22.787 11.788 11.475 1.00 87.94 196 GLN A CA 1
ATOM 1594 C C . GLN A 1 196 ? -23.368 10.872 12.556 1.00 87.94 196 GLN A C 1
ATOM 1596 O O . GLN A 1 196 ? -24.154 11.346 13.379 1.00 87.94 196 GLN A O 1
ATOM 1601 N N . GLN A 1 197 ? -22.975 9.595 12.598 1.00 82.75 197 GLN A N 1
ATOM 1602 C CA . GLN A 1 197 ? -23.411 8.676 13.654 1.00 82.75 197 GLN A CA 1
ATOM 1603 C C . GLN A 1 197 ? -22.952 9.143 15.040 1.00 82.75 197 GLN A C 1
ATOM 1605 O O . GLN A 1 197 ? -23.757 9.202 15.969 1.00 82.75 197 GLN A O 1
ATOM 1610 N N . TYR A 1 198 ? -21.697 9.575 15.165 1.00 82.69 198 TYR A N 1
ATOM 1611 C CA . TYR A 1 198 ? -21.157 10.136 16.400 1.00 82.69 198 TYR A CA 1
ATOM 1612 C C . TYR A 1 198 ? -21.970 11.343 16.887 1.00 82.69 198 TYR A C 1
ATOM 1614 O O . TYR A 1 198 ? -22.357 11.405 18.054 1.00 82.69 198 TYR A O 1
ATOM 1622 N N . ARG A 1 199 ? -22.304 12.280 15.986 1.00 87.94 199 ARG A N 1
ATOM 1623 C CA . ARG A 1 199 ? -23.159 13.433 16.315 1.00 87.94 199 ARG A CA 1
ATOM 1624 C C . ARG A 1 199 ? -24.552 13.005 16.781 1.00 87.94 199 ARG A C 1
ATOM 1626 O O . ARG A 1 199 ? -25.045 13.574 17.753 1.00 87.94 199 ARG A O 1
ATOM 1633 N N . LYS A 1 200 ? -25.162 12.001 16.134 1.00 84.31 200 LYS A N 1
ATOM 1634 C CA . LYS A 1 200 ? -26.468 11.450 16.538 1.00 84.31 200 LYS A CA 1
ATOM 1635 C C . LYS A 1 200 ? -26.415 10.847 17.942 1.00 84.31 200 LYS A C 1
ATOM 1637 O O . LYS A 1 200 ? -27.234 11.206 18.784 1.00 84.31 200 LYS A O 1
ATOM 1642 N N . HIS A 1 201 ? -25.422 10.008 18.232 1.00 79.31 201 HIS A N 1
ATOM 1643 C CA . HIS A 1 201 ? -25.260 9.427 19.566 1.00 79.31 201 HIS A CA 1
ATOM 1644 C C . HIS A 1 201 ? -25.020 10.493 20.638 1.00 79.31 201 HIS A C 1
ATOM 1646 O O . HIS A 1 201 ? -25.644 10.445 21.695 1.00 79.31 201 HIS A O 1
ATOM 1652 N N . LEU A 1 202 ? -24.204 11.509 20.344 1.00 81.19 202 LEU A N 1
ATOM 1653 C CA . LEU A 1 202 ? -24.022 12.660 21.229 1.00 81.19 202 LEU A CA 1
ATOM 1654 C C . LEU A 1 202 ? -25.336 13.392 21.519 1.00 81.19 202 LEU A C 1
ATOM 1656 O O . LEU A 1 202 ? -25.579 13.766 22.665 1.00 81.19 202 LEU A O 1
ATOM 1660 N N . SER A 1 203 ? -26.183 13.611 20.507 1.00 79.81 203 SER A N 1
ATOM 1661 C CA . SER A 1 203 ? -27.495 14.228 20.728 1.00 79.81 203 SER A CA 1
ATOM 1662 C C . SER A 1 203 ? -28.414 13.360 21.589 1.00 79.81 203 SER A C 1
ATOM 1664 O O . SER A 1 203 ? -29.049 13.903 22.487 1.00 79.81 203 SER A O 1
ATOM 1666 N N . SER A 1 204 ? -28.420 12.036 21.393 1.00 76.12 204 SER A N 1
ATOM 1667 C CA . SER A 1 204 ? -29.201 11.096 22.212 1.00 76.12 204 SER A CA 1
ATOM 1668 C C . SER A 1 204 ? -28.736 11.056 23.671 1.00 76.12 204 SER A C 1
ATOM 1670 O O . SER A 1 204 ? -29.552 11.022 24.584 1.00 76.12 204 SER A O 1
ATOM 1672 N N . ILE A 1 205 ? -27.424 11.114 23.915 1.00 73.56 205 ILE A N 1
ATOM 1673 C CA . ILE A 1 205 ? -26.875 11.185 25.279 1.00 73.56 205 ILE A CA 1
ATOM 1674 C C . ILE A 1 205 ? -27.290 12.501 25.953 1.00 73.56 205 ILE A C 1
ATOM 1676 O O . ILE A 1 205 ? -27.688 12.512 27.115 1.00 73.56 205 ILE A O 1
ATOM 1680 N N . ARG A 1 206 ? -27.247 13.624 25.222 1.00 76.62 206 ARG A N 1
ATOM 1681 C CA . ARG A 1 206 ? -27.671 14.928 25.758 1.00 76.62 206 ARG A CA 1
ATOM 1682 C C . ARG A 1 206 ? -29.169 15.003 26.049 1.00 76.62 206 ARG A C 1
ATOM 1684 O O . ARG A 1 206 ? -29.535 15.743 26.957 1.00 76.62 206 ARG A O 1
ATOM 1691 N N . SER A 1 207 ? -30.020 14.311 25.289 1.00 70.94 207 SER A N 1
ATOM 1692 C CA . SER A 1 207 ? -31.460 14.253 25.575 1.00 70.94 207 SER A CA 1
ATOM 1693 C C . SER A 1 207 ? -31.752 13.389 26.802 1.00 70.94 207 SER A C 1
ATOM 1695 O O . SER A 1 207 ? -32.495 13.834 27.669 1.00 70.94 207 SER A O 1
ATOM 1697 N N . LEU A 1 208 ? -31.080 12.239 26.939 1.00 64.81 208 LEU A N 1
ATOM 1698 C CA . LEU A 1 208 ? -31.170 11.384 28.132 1.00 64.81 208 LEU A CA 1
ATOM 1699 C C . LEU A 1 208 ? -30.715 12.109 29.410 1.00 64.81 208 LEU A C 1
ATOM 1701 O O . LEU A 1 208 ? -31.300 11.923 30.465 1.00 64.81 208 LEU A O 1
ATOM 1705 N N . GLY A 1 209 ? -29.720 12.997 29.318 1.00 58.69 209 GLY A N 1
ATOM 1706 C CA . GLY A 1 209 ? -29.287 13.824 30.451 1.00 58.69 209 GLY A CA 1
ATOM 1707 C C . GLY A 1 209 ? -30.255 14.948 30.863 1.00 58.69 209 GLY A C 1
ATOM 1708 O O . GLY A 1 209 ? -30.028 15.572 31.896 1.00 58.69 209 GLY A O 1
ATOM 1709 N N . ARG A 1 210 ? -31.301 15.252 30.074 1.00 60.56 210 ARG A N 1
ATOM 1710 C CA . ARG A 1 210 ? -32.323 16.273 30.407 1.00 60.56 210 ARG A CA 1
ATOM 1711 C C . ARG A 1 210 ? -33.604 15.682 30.994 1.00 60.56 210 ARG A C 1
ATOM 1713 O O . ARG A 1 210 ? -34.311 16.383 31.712 1.00 60.56 210 ARG A O 1
ATOM 1720 N N . GLU A 1 211 ? -33.902 14.422 30.702 1.00 55.94 211 GLU A N 1
ATOM 1721 C CA . GLU A 1 211 ? -35.014 13.678 31.292 1.00 55.94 211 GLU A CA 1
ATOM 1722 C C . GLU A 1 211 ? -34.520 13.077 32.614 1.00 55.94 211 GLU A C 1
ATOM 1724 O O . GLU A 1 211 ? -33.872 12.038 32.640 1.00 55.94 211 GLU A O 1
ATOM 1729 N N . GLY A 1 212 ? -34.729 13.800 33.716 1.00 53.38 212 GLY A N 1
ATOM 1730 C CA . GLY A 1 212 ? -34.149 13.542 35.041 1.00 53.38 212 GLY A CA 1
ATOM 1731 C C . GLY A 1 212 ? -34.581 12.259 35.767 1.00 53.38 212 GLY A C 1
ATOM 1732 O O . GLY A 1 212 ? -34.816 12.305 36.969 1.00 53.38 212 GLY A O 1
ATOM 1733 N N . SER A 1 213 ? -34.645 11.113 35.095 1.00 54.78 213 SER A N 1
ATOM 1734 C CA . SER A 1 213 ? -34.681 9.794 35.729 1.00 54.78 213 SER A CA 1
ATOM 1735 C C . SER A 1 213 ? -33.571 8.922 35.149 1.00 54.78 213 SER A C 1
ATOM 1737 O O . SER A 1 213 ? -33.825 7.950 34.441 1.00 54.78 213 SER A O 1
ATOM 1739 N N . VAL A 1 214 ? -32.317 9.293 35.406 1.00 55.16 214 VAL A N 1
ATOM 1740 C CA . VAL A 1 214 ? -31.195 8.421 35.054 1.00 55.16 214 VAL A CA 1
ATOM 1741 C C . VAL A 1 214 ? -31.138 7.333 36.114 1.00 55.16 214 VAL A C 1
ATOM 1743 O O . VAL A 1 214 ? -30.793 7.588 37.269 1.00 55.16 214 VAL A O 1
ATOM 1746 N N . ASN A 1 215 ? -31.541 6.125 35.735 1.00 58.28 215 ASN A N 1
ATOM 1747 C CA . ASN A 1 215 ? -31.416 4.966 36.598 1.00 58.28 215 ASN A CA 1
ATOM 1748 C C . ASN A 1 215 ? -29.905 4.770 36.852 1.00 58.28 215 ASN A C 1
ATOM 1750 O O . ASN A 1 215 ? -29.123 4.913 35.910 1.00 58.28 215 ASN A O 1
ATOM 1754 N N . PRO A 1 216 ? -29.429 4.437 38.065 1.00 59.34 216 PRO A N 1
ATOM 1755 C CA . PRO A 1 216 ? -27.999 4.194 38.308 1.00 59.34 216 PRO A CA 1
ATOM 1756 C C . PRO A 1 216 ? -27.401 3.176 37.324 1.00 59.34 216 PRO A C 1
ATOM 1758 O O . PRO A 1 216 ? -26.232 3.253 36.950 1.00 59.34 216 PRO A O 1
ATOM 1761 N N . HIS A 1 217 ? -28.247 2.264 36.839 1.00 61.44 217 HIS A N 1
ATOM 1762 C CA . HIS A 1 217 ? -27.924 1.298 35.801 1.00 61.44 217 HIS A CA 1
ATOM 1763 C C . HIS A 1 217 ? -27.539 1.935 34.451 1.00 61.44 217 HIS A C 1
ATOM 1765 O O . HIS A 1 217 ? -26.631 1.430 33.790 1.00 61.44 217 HIS A O 1
ATOM 1771 N N . ASP A 1 218 ? -28.160 3.058 34.079 1.00 63.06 218 ASP A N 1
ATOM 1772 C CA . ASP A 1 218 ? -27.864 3.818 32.859 1.00 63.06 218 ASP A CA 1
ATOM 1773 C C . ASP A 1 218 ? -26.518 4.548 32.970 1.00 63.06 218 ASP A C 1
ATOM 1775 O O . ASP A 1 218 ? -25.794 4.674 31.982 1.00 63.06 218 ASP A O 1
ATOM 1779 N N . PHE A 1 219 ? -26.139 4.979 34.181 1.00 70.81 219 PHE A N 1
ATOM 1780 C CA . PHE A 1 219 ? -24.828 5.576 34.452 1.00 70.81 219 PHE A CA 1
ATOM 1781 C C . PHE A 1 219 ? -23.698 4.557 34.288 1.00 70.81 219 PHE A C 1
ATOM 1783 O O . PHE A 1 219 ? -22.723 4.839 33.592 1.00 70.81 219 PHE A O 1
ATOM 1790 N N . PHE A 1 220 ? -23.846 3.355 34.857 1.00 70.12 220 PHE A N 1
ATOM 1791 C CA . PHE A 1 220 ? -22.865 2.280 34.677 1.00 70.12 220 PHE A CA 1
ATOM 1792 C C . PHE A 1 220 ? -22.774 1.831 33.217 1.00 70.12 220 PHE A C 1
ATOM 1794 O O . PHE A 1 220 ? -21.680 1.614 32.694 1.00 70.12 220 PHE A O 1
ATOM 1801 N N . GLU A 1 221 ? -23.905 1.734 32.516 1.00 73.56 221 GLU A N 1
ATOM 1802 C CA . GLU A 1 221 ? -23.898 1.381 31.099 1.00 73.56 221 GLU A CA 1
ATOM 1803 C C . GLU A 1 221 ? -23.255 2.483 30.237 1.00 73.56 221 GLU A C 1
ATOM 1805 O O . GLU A 1 221 ? -22.514 2.186 29.294 1.00 73.56 221 GLU A O 1
ATOM 1810 N N . ALA A 1 222 ? -23.483 3.757 30.565 1.00 72.56 222 ALA A N 1
ATOM 1811 C CA . ALA A 1 222 ? -22.817 4.887 29.925 1.00 72.56 222 ALA A CA 1
ATOM 1812 C C . ALA A 1 222 ? -21.308 4.895 30.211 1.00 72.56 222 ALA A C 1
ATOM 1814 O O . ALA A 1 222 ? -20.519 5.127 29.296 1.00 72.56 222 ALA A O 1
ATOM 1815 N N . GLU A 1 223 ? -20.885 4.579 31.435 1.00 79.44 223 GLU A N 1
ATOM 1816 C CA . GLU A 1 223 ? -19.473 4.470 31.806 1.00 79.44 223 GLU A CA 1
ATOM 1817 C C . GLU A 1 223 ? -18.773 3.345 31.029 1.00 79.44 223 GLU A C 1
ATOM 1819 O O . GLU A 1 223 ? -17.706 3.563 30.447 1.00 79.44 223 GLU A O 1
ATOM 1824 N N . ILE A 1 224 ? -19.393 2.163 30.938 1.00 78.31 224 ILE A N 1
ATOM 1825 C CA . ILE A 1 224 ? -18.884 1.034 30.145 1.00 78.31 224 ILE A CA 1
ATOM 1826 C C . ILE A 1 224 ? -18.778 1.428 28.666 1.00 78.31 224 ILE A C 1
ATOM 1828 O O . ILE A 1 224 ? -17.745 1.197 28.028 1.00 78.31 224 ILE A O 1
ATOM 1832 N N . ARG A 1 225 ? -19.813 2.076 28.112 1.00 78.62 225 ARG A N 1
ATOM 1833 C CA . ARG A 1 225 ? -19.807 2.569 26.725 1.00 78.62 225 ARG A CA 1
ATOM 1834 C C . ARG A 1 225 ? -18.714 3.611 26.493 1.00 78.62 225 ARG A C 1
ATOM 1836 O O . ARG A 1 225 ? -18.037 3.552 25.464 1.00 78.62 225 ARG A O 1
ATOM 1843 N N . CYS A 1 226 ? -18.488 4.513 27.443 1.00 80.12 226 CYS A N 1
ATOM 1844 C CA . CYS A 1 226 ? -17.415 5.500 27.390 1.00 80.12 226 CYS A CA 1
ATOM 1845 C C . CYS A 1 226 ? -16.036 4.838 27.433 1.00 80.12 226 CYS A C 1
ATOM 1847 O O . CYS A 1 226 ? -15.212 5.145 26.576 1.00 80.12 226 CYS A O 1
ATOM 1849 N N . LYS A 1 227 ? -15.791 3.882 28.338 1.00 83.75 227 LYS A N 1
ATOM 1850 C CA . LYS A 1 227 ? -14.520 3.133 28.404 1.00 83.75 227 LYS A CA 1
ATOM 1851 C C . LYS A 1 227 ? -14.242 2.373 27.106 1.00 83.75 227 LYS A C 1
ATOM 1853 O O . LYS A 1 227 ? -13.134 2.448 26.573 1.00 83.75 227 LYS A O 1
ATOM 1858 N N . LYS A 1 228 ? -15.260 1.710 26.547 1.00 83.50 228 LYS A N 1
ATOM 1859 C CA . LYS A 1 228 ? -15.160 1.007 25.259 1.00 83.50 228 LYS A CA 1
ATOM 1860 C C . LYS A 1 228 ? -14.863 1.968 24.107 1.00 83.50 228 LYS A C 1
ATOM 1862 O O . LYS A 1 228 ? -13.977 1.701 23.300 1.00 83.50 228 LYS A O 1
ATOM 1867 N N . SER A 1 229 ? -15.554 3.104 24.058 1.00 81.31 229 SER A N 1
ATOM 1868 C CA . SER A 1 229 ? -15.328 4.136 23.038 1.00 81.31 229 SER A CA 1
ATOM 1869 C C . SER A 1 229 ? -13.934 4.756 23.163 1.00 81.31 229 SER A C 1
ATOM 1871 O O . SER A 1 229 ? -13.267 4.975 22.157 1.00 81.31 229 SER A O 1
ATOM 1873 N N . LEU A 1 230 ? -13.454 4.987 24.389 1.00 84.00 230 LEU A N 1
ATOM 1874 C CA . LEU A 1 230 ? -12.116 5.515 24.649 1.00 84.00 230 LEU A CA 1
ATOM 1875 C C . LEU A 1 230 ? -11.039 4.540 24.157 1.00 84.00 230 LEU A C 1
ATOM 1877 O O . LEU A 1 230 ? -10.145 4.944 23.422 1.00 84.00 230 LEU A O 1
ATOM 1881 N N . SER A 1 231 ? -11.179 3.249 24.479 1.00 85.94 231 SER A N 1
ATOM 1882 C CA . SER A 1 231 ? -10.318 2.172 23.969 1.00 85.94 231 SER A CA 1
ATOM 1883 C C . SER A 1 231 ? -10.276 2.147 22.436 1.00 85.94 231 SER A C 1
ATOM 1885 O O . SER A 1 231 ? -9.195 2.095 21.844 1.00 85.94 231 SER A O 1
ATOM 1887 N N . GLN A 1 232 ? -11.436 2.248 21.781 1.00 85.06 232 GLN A N 1
ATOM 1888 C CA . GLN A 1 232 ? -11.522 2.298 20.321 1.00 85.06 232 GLN A CA 1
ATOM 1889 C C . GLN A 1 232 ? -10.819 3.532 19.746 1.00 85.06 232 GLN A C 1
ATOM 1891 O O . GLN A 1 232 ? -10.070 3.411 18.777 1.00 85.06 232 GLN A O 1
ATOM 1896 N N . ILE A 1 233 ? -11.002 4.705 20.358 1.00 84.44 233 ILE A N 1
ATOM 1897 C CA . ILE A 1 233 ? -10.311 5.936 19.958 1.00 84.44 233 ILE A CA 1
ATOM 1898 C C . ILE A 1 233 ? -8.796 5.770 20.109 1.00 84.44 233 ILE A C 1
ATOM 1900 O O . ILE A 1 233 ? -8.060 6.112 19.186 1.00 84.44 233 ILE A O 1
ATOM 1904 N N . THR A 1 234 ? -8.311 5.210 21.219 1.00 85.94 234 THR A N 1
ATOM 1905 C CA . THR A 1 234 ? -6.877 4.966 21.430 1.00 85.94 234 THR A CA 1
ATOM 1906 C C . THR A 1 234 ? -6.303 4.030 20.367 1.00 85.94 234 THR A C 1
ATOM 1908 O O . THR A 1 234 ? -5.250 4.326 19.797 1.00 85.94 234 THR A O 1
ATOM 1911 N N . ASN A 1 235 ? -7.018 2.953 20.032 1.00 86.50 235 ASN A N 1
ATOM 1912 C CA . ASN A 1 235 ? -6.618 2.030 18.970 1.00 86.50 235 ASN A CA 1
ATOM 1913 C C . ASN A 1 235 ? -6.562 2.735 17.607 1.00 86.50 235 ASN A C 1
ATOM 1915 O O . ASN A 1 235 ? -5.555 2.640 16.908 1.00 86.50 235 ASN A O 1
ATOM 1919 N N . LEU A 1 236 ? -7.585 3.521 17.259 1.00 85.31 236 LEU A N 1
ATOM 1920 C CA . LEU A 1 236 ? -7.617 4.291 16.011 1.00 85.31 236 LEU A CA 1
ATOM 1921 C C . LEU A 1 236 ? -6.495 5.335 15.937 1.00 85.31 236 LEU A C 1
ATOM 1923 O O . LEU A 1 236 ? -5.888 5.515 14.881 1.00 85.31 236 LEU A O 1
ATOM 1927 N N . VAL A 1 237 ? -6.174 6.008 17.046 1.00 86.06 237 VAL A N 1
ATOM 1928 C CA . VAL A 1 237 ? -5.042 6.946 17.131 1.00 86.06 237 VAL A CA 1
ATOM 1929 C C . VAL A 1 237 ? -3.716 6.222 16.898 1.00 86.06 237 VAL A C 1
ATOM 1931 O O . VAL A 1 237 ? -2.849 6.741 16.183 1.00 86.06 237 VAL A O 1
ATOM 1934 N N . HIS A 1 238 ? -3.560 5.014 17.446 1.00 83.12 238 HIS A N 1
ATOM 1935 C CA . HIS A 1 238 ? -2.387 4.185 17.197 1.00 83.12 238 HIS A CA 1
ATOM 1936 C C . HIS A 1 238 ? -2.277 3.823 15.711 1.00 83.12 238 HIS A C 1
ATOM 1938 O O . HIS A 1 238 ? -1.265 4.146 15.085 1.00 83.12 238 HIS A O 1
ATOM 1944 N N . THR A 1 239 ? -3.343 3.283 15.111 1.00 82.06 239 THR A N 1
ATOM 1945 C CA . THR A 1 239 ? -3.393 2.941 13.680 1.00 82.06 239 THR A CA 1
ATOM 1946 C C . THR A 1 239 ? -3.103 4.153 12.789 1.00 82.06 239 THR A C 1
ATOM 1948 O O . THR A 1 239 ? -2.288 4.070 11.872 1.00 82.06 239 THR A O 1
ATOM 1951 N N . CYS A 1 240 ? -3.686 5.320 13.082 1.00 81.12 240 CYS A N 1
ATOM 1952 C CA . CYS A 1 240 ? -3.390 6.569 12.373 1.00 81.12 240 CYS A CA 1
ATOM 1953 C C . CYS A 1 240 ? -1.908 6.960 12.475 1.00 81.12 240 CYS A C 1
ATOM 1955 O O . CYS A 1 240 ? -1.309 7.408 11.493 1.00 81.12 240 CYS A O 1
ATOM 1957 N N . SER A 1 241 ? -1.293 6.772 13.643 1.00 84.25 241 SER A N 1
ATOM 1958 C CA . SER A 1 241 ? 0.130 7.054 13.860 1.00 84.25 241 SER A CA 1
ATOM 1959 C C . SER A 1 241 ? 1.030 6.099 13.071 1.00 84.25 241 SER A C 1
ATOM 1961 O O . SER A 1 241 ? 2.057 6.517 12.527 1.00 84.25 241 SER A O 1
ATOM 1963 N N . GLU A 1 242 ? 0.652 4.826 12.960 1.00 79.62 242 GLU A N 1
ATOM 1964 C CA . GLU A 1 242 ? 1.340 3.848 12.113 1.00 79.62 242 GLU A CA 1
ATOM 1965 C C . GLU A 1 242 ? 1.221 4.201 10.631 1.00 79.62 242 GLU A C 1
ATOM 1967 O O . GLU A 1 242 ? 2.235 4.306 9.935 1.00 79.62 242 GLU A O 1
ATOM 1972 N N . LEU A 1 243 ? 0.006 4.487 10.157 1.00 77.25 243 LEU A N 1
ATOM 1973 C CA . LEU A 1 243 ? -0.247 4.895 8.775 1.00 77.25 243 LEU A CA 1
ATOM 1974 C C . LEU A 1 243 ? 0.523 6.168 8.411 1.00 77.25 243 LEU A C 1
ATOM 1976 O O . LEU A 1 243 ? 1.132 6.234 7.343 1.00 77.25 243 LEU A O 1
ATOM 1980 N N . LYS A 1 244 ? 0.590 7.154 9.315 1.00 85.44 244 LYS A N 1
ATOM 1981 C CA . LYS A 1 244 ? 1.398 8.366 9.120 1.00 85.44 244 LYS A CA 1
ATOM 1982 C C . LYS A 1 244 ? 2.888 8.038 8.998 1.00 85.44 244 LYS A C 1
ATOM 1984 O O . LYS A 1 244 ? 3.555 8.568 8.109 1.00 85.44 244 LYS A O 1
ATOM 1989 N N . ARG A 1 245 ? 3.417 7.128 9.828 1.00 83.19 245 ARG A N 1
ATOM 1990 C CA . ARG A 1 245 ? 4.805 6.638 9.707 1.00 83.19 245 ARG A CA 1
ATOM 1991 C C . ARG A 1 245 ? 5.051 5.940 8.366 1.00 83.19 245 ARG A C 1
ATOM 1993 O O . ARG A 1 245 ? 6.104 6.153 7.763 1.00 83.19 245 ARG A O 1
ATOM 2000 N N . HIS A 1 246 ? 4.111 5.128 7.883 1.00 79.12 246 HIS A N 1
ATOM 2001 C CA . HIS A 1 246 ? 4.209 4.490 6.567 1.00 79.12 246 HIS A CA 1
ATOM 2002 C C . HIS A 1 246 ? 4.172 5.513 5.428 1.00 79.12 246 HIS A C 1
ATOM 2004 O O . HIS A 1 246 ? 5.036 5.471 4.555 1.00 79.12 246 HIS A O 1
ATOM 2010 N N . ALA A 1 247 ? 3.262 6.487 5.477 1.00 73.44 247 ALA A N 1
ATOM 2011 C CA . ALA A 1 247 ? 3.164 7.548 4.478 1.00 73.44 247 ALA A CA 1
ATOM 2012 C C . ALA A 1 247 ? 4.462 8.366 4.367 1.00 73.44 247 ALA A C 1
ATOM 2014 O O . ALA A 1 247 ? 4.932 8.640 3.261 1.00 73.44 247 ALA A O 1
ATOM 2015 N N . VAL A 1 248 ? 5.092 8.700 5.500 1.00 79.25 248 VAL A N 1
ATOM 2016 C CA . VAL A 1 248 ? 6.394 9.389 5.519 1.00 79.25 248 VAL A CA 1
ATOM 2017 C C . VAL A 1 248 ? 7.487 8.523 4.886 1.00 79.25 248 VAL A C 1
ATOM 2019 O O . VAL A 1 248 ? 8.235 9.017 4.041 1.00 79.25 248 VAL A O 1
ATOM 2022 N N . ARG A 1 249 ? 7.559 7.228 5.229 1.00 79.31 249 ARG A N 1
ATOM 2023 C CA . ARG A 1 249 ? 8.519 6.292 4.615 1.00 79.31 249 ARG A CA 1
ATOM 2024 C C . ARG A 1 249 ? 8.324 6.188 3.100 1.00 79.31 249 ARG A C 1
ATOM 2026 O O . ARG A 1 249 ? 9.290 6.356 2.360 1.00 79.31 249 ARG A O 1
ATOM 2033 N N . CYS A 1 250 ? 7.090 6.013 2.632 1.00 75.56 250 CYS A N 1
ATOM 2034 C CA . CYS A 1 250 ? 6.769 5.969 1.204 1.00 75.56 250 CYS A CA 1
ATOM 2035 C C . CYS A 1 250 ? 7.111 7.285 0.486 1.00 75.56 250 CYS A C 1
ATOM 2037 O O . CYS A 1 250 ? 7.660 7.257 -0.613 1.00 75.56 250 CYS A O 1
ATOM 2039 N N . SER A 1 251 ? 6.837 8.439 1.104 1.00 76.62 251 SER A N 1
ATOM 2040 C CA . SER A 1 251 ? 7.187 9.757 0.552 1.00 76.62 251 SER A CA 1
ATOM 2041 C C . SER A 1 251 ? 8.700 9.932 0.392 1.00 76.62 251 SER A C 1
ATOM 2043 O O . SER A 1 251 ? 9.162 10.444 -0.632 1.00 76.62 251 SER A O 1
ATOM 2045 N N . ASN A 1 252 ? 9.478 9.493 1.383 1.00 78.38 252 ASN A N 1
ATOM 2046 C CA . ASN A 1 252 ? 10.937 9.548 1.335 1.00 78.38 252 ASN A CA 1
ATOM 2047 C C . ASN A 1 252 ? 11.494 8.621 0.253 1.00 78.38 252 ASN A C 1
ATOM 2049 O O . ASN A 1 252 ? 12.356 9.035 -0.520 1.00 78.38 252 ASN A O 1
ATOM 2053 N N . GLU A 1 253 ? 10.950 7.411 0.137 1.00 78.06 253 GLU A N 1
ATOM 2054 C CA . GLU A 1 253 ? 11.363 6.460 -0.893 1.00 78.06 253 GLU A CA 1
ATOM 2055 C C . GLU A 1 253 ? 11.024 6.967 -2.301 1.00 78.06 253 GLU A C 1
ATOM 2057 O O . GLU A 1 253 ? 11.871 6.940 -3.193 1.00 78.06 253 GLU A O 1
ATOM 2062 N N . CYS A 1 254 ? 9.842 7.563 -2.494 1.00 77.38 254 CYS A N 1
ATOM 2063 C CA . CYS A 1 254 ? 9.486 8.217 -3.755 1.00 77.38 254 CYS A CA 1
ATOM 2064 C C . CYS A 1 254 ? 10.447 9.362 -4.101 1.00 77.38 254 CYS A C 1
ATOM 2066 O O . CYS A 1 254 ? 10.858 9.497 -5.255 1.00 77.38 254 CYS A O 1
ATOM 2068 N N . ARG A 1 255 ? 10.841 10.181 -3.116 1.00 83.00 255 ARG A N 1
ATOM 2069 C CA . ARG A 1 255 ? 11.845 11.239 -3.314 1.00 83.00 255 ARG A CA 1
ATOM 2070 C C . ARG A 1 255 ? 13.202 10.663 -3.713 1.00 83.00 255 ARG A C 1
ATOM 2072 O O . ARG A 1 255 ? 13.815 11.179 -4.647 1.00 83.00 255 ARG A O 1
ATOM 2079 N N . ARG A 1 256 ? 13.640 9.583 -3.061 1.00 88.00 256 ARG A N 1
ATOM 2080 C CA . ARG A 1 256 ? 14.891 8.880 -3.373 1.00 88.00 256 ARG A CA 1
ATOM 2081 C C . ARG A 1 256 ? 14.884 8.348 -4.806 1.00 88.00 256 ARG A C 1
ATOM 2083 O O . ARG A 1 256 ? 15.791 8.651 -5.576 1.00 88.00 256 ARG A O 1
ATOM 2090 N N . VAL A 1 257 ? 13.832 7.626 -5.191 1.00 80.12 257 VAL A N 1
ATOM 2091 C CA . VAL A 1 257 ? 13.677 7.075 -6.547 1.00 80.12 257 VAL A CA 1
ATOM 2092 C C . VAL A 1 257 ? 13.600 8.189 -7.593 1.00 80.12 257 VAL A C 1
ATOM 2094 O O . VAL A 1 257 ? 14.253 8.094 -8.631 1.00 80.12 257 VAL A O 1
ATOM 2097 N N . LYS A 1 258 ? 12.885 9.288 -7.312 1.00 85.12 258 LYS A N 1
ATOM 2098 C CA . LYS A 1 258 ? 12.850 10.468 -8.191 1.00 85.12 258 LYS A CA 1
ATOM 2099 C C . LYS A 1 258 ? 14.246 11.057 -8.404 1.00 85.12 258 LYS A C 1
ATOM 2101 O O . LYS A 1 258 ? 14.586 11.415 -9.531 1.00 85.12 258 LYS A O 1
ATOM 2106 N N . HIS A 1 259 ? 15.050 11.153 -7.346 1.00 86.56 259 HIS A N 1
ATOM 2107 C CA . HIS A 1 259 ? 16.413 11.671 -7.440 1.00 86.56 259 HIS A CA 1
ATOM 2108 C C . HIS A 1 259 ? 17.303 10.775 -8.311 1.00 86.56 259 HIS A C 1
ATOM 2110 O O . HIS A 1 259 ? 17.924 11.270 -9.250 1.00 86.56 259 HIS A O 1
ATOM 2116 N N . ILE A 1 260 ? 17.264 9.458 -8.081 1.00 86.94 260 ILE A N 1
ATOM 2117 C CA . ILE A 1 260 ? 17.991 8.466 -8.890 1.00 86.94 260 ILE A CA 1
ATOM 2118 C C . ILE A 1 260 ? 17.572 8.553 -10.361 1.00 86.94 260 ILE A C 1
ATOM 2120 O O . ILE A 1 260 ? 18.419 8.551 -11.253 1.00 86.94 260 ILE A O 1
ATOM 2124 N N . LEU A 1 261 ? 16.271 8.672 -10.638 1.00 86.31 261 LEU A N 1
ATOM 2125 C CA . LEU A 1 261 ? 15.767 8.797 -12.003 1.00 86.31 261 LEU A CA 1
ATOM 2126 C C . LEU A 1 261 ? 16.301 10.059 -12.696 1.00 86.31 261 LEU A C 1
ATOM 2128 O O . LEU A 1 261 ? 16.719 9.990 -13.849 1.00 86.31 261 LEU A O 1
ATOM 2132 N N . HIS A 1 262 ? 16.315 11.205 -12.010 1.00 87.50 262 HIS A N 1
ATOM 2133 C CA . HIS A 1 262 ? 16.887 12.441 -12.555 1.00 87.50 262 HIS A CA 1
ATOM 2134 C C . HIS A 1 262 ? 18.385 12.323 -12.835 1.00 87.50 262 HIS A C 1
ATOM 2136 O O . HIS A 1 262 ? 18.847 12.803 -13.870 1.00 87.50 262 HIS A O 1
ATOM 2142 N N . GLU A 1 263 ? 19.136 11.665 -11.955 1.00 89.56 263 GLU A N 1
ATOM 2143 C CA . GLU A 1 263 ? 20.561 11.420 -12.162 1.00 89.56 263 GLU A CA 1
ATOM 2144 C C . GLU A 1 263 ? 20.799 10.544 -13.399 1.00 89.56 263 GLU A C 1
ATOM 2146 O O . GLU A 1 263 ? 21.567 10.919 -14.285 1.00 89.56 263 GLU A O 1
ATOM 2151 N N . LYS A 1 264 ? 20.059 9.434 -13.534 1.00 86.62 264 LYS A N 1
ATOM 2152 C CA . LYS A 1 264 ? 20.160 8.548 -14.704 1.00 86.62 264 LYS A CA 1
ATOM 2153 C C . LYS A 1 264 ? 19.755 9.240 -16.002 1.00 86.62 264 LYS A C 1
ATOM 2155 O O . LYS A 1 264 ? 20.437 9.062 -17.008 1.00 86.62 264 LYS A O 1
ATOM 2160 N N . LEU A 1 265 ? 18.701 10.057 -15.993 1.00 86.00 265 LEU A N 1
ATOM 2161 C CA . LEU A 1 265 ? 18.306 10.849 -17.164 1.00 86.00 265 LEU A CA 1
ATOM 2162 C C . LEU A 1 265 ? 19.395 11.850 -17.570 1.00 86.00 265 LEU A C 1
ATOM 2164 O O . LEU A 1 265 ? 19.664 12.006 -18.760 1.00 86.00 265 LEU A O 1
ATOM 2168 N N . ARG A 1 266 ? 20.070 12.480 -16.600 1.00 93.44 266 ARG A N 1
ATOM 2169 C CA . ARG A 1 266 ? 21.210 13.366 -16.874 1.00 93.44 266 ARG A CA 1
ATOM 2170 C C . ARG A 1 266 ? 22.366 12.603 -17.525 1.00 93.44 266 ARG A C 1
ATOM 2172 O O . ARG A 1 266 ? 22.908 13.077 -18.520 1.00 93.44 266 ARG A O 1
ATOM 2179 N N . THR A 1 267 ? 22.715 11.423 -17.007 1.00 92.50 267 THR A N 1
ATOM 2180 C CA . THR A 1 267 ? 23.756 10.569 -17.601 1.00 92.50 267 THR A CA 1
ATOM 2181 C C . THR A 1 267 ? 23.393 10.142 -19.023 1.00 92.50 267 THR A C 1
ATOM 2183 O O . THR A 1 267 ? 24.242 10.194 -19.908 1.00 92.50 267 THR A O 1
ATOM 2186 N N . ILE A 1 268 ? 22.133 9.766 -19.274 1.00 89.44 268 ILE A N 1
ATOM 2187 C CA . ILE A 1 268 ? 21.658 9.418 -20.622 1.00 89.44 268 ILE A CA 1
ATOM 2188 C C . ILE A 1 268 ? 21.847 10.601 -21.578 1.00 89.44 268 ILE A C 1
ATOM 2190 O O . ILE A 1 268 ? 22.437 10.419 -22.638 1.00 89.44 268 ILE A O 1
ATOM 2194 N N . GLY A 1 269 ? 21.446 11.813 -21.182 1.00 87.88 269 GLY A N 1
ATOM 2195 C CA . GLY A 1 269 ? 21.636 13.007 -22.011 1.00 87.88 269 GLY A CA 1
ATOM 2196 C C . GLY A 1 269 ? 23.110 13.289 -22.337 1.00 87.88 269 GLY A C 1
ATOM 2197 O O . GLY A 1 269 ? 23.442 13.622 -23.473 1.00 87.88 269 GLY A O 1
ATOM 2198 N N . GLN A 1 270 ? 24.021 13.093 -21.378 1.00 92.25 270 GLN A N 1
ATOM 2199 C CA . GLN A 1 270 ? 25.467 13.217 -21.620 1.00 92.25 270 GLN A CA 1
ATOM 2200 C C . GLN A 1 270 ? 25.969 12.177 -22.632 1.00 92.25 270 GLN A C 1
ATOM 2202 O O . GLN A 1 270 ? 26.698 12.518 -23.565 1.00 92.25 270 GLN A O 1
ATOM 2207 N N . LEU A 1 271 ? 25.538 10.921 -22.486 1.00 89.69 271 LEU A N 1
ATOM 2208 C CA . LEU A 1 271 ? 25.904 9.841 -23.400 1.00 89.69 271 LEU A CA 1
ATOM 2209 C C . LEU A 1 271 ? 25.338 10.058 -24.808 1.00 89.69 271 LEU A C 1
ATOM 2211 O O . LEU A 1 271 ? 26.008 9.731 -25.783 1.00 89.69 271 LEU A O 1
ATOM 2215 N N . GLU A 1 272 ? 24.147 10.637 -24.952 1.00 89.38 272 GLU A N 1
ATOM 2216 C CA . GLU A 1 272 ? 23.571 10.986 -26.257 1.00 89.38 272 GLU A CA 1
ATOM 2217 C C . GLU A 1 272 ? 24.398 12.060 -26.979 1.00 89.38 272 GLU A C 1
ATOM 2219 O O . GLU A 1 272 ? 24.704 11.920 -28.171 1.00 89.38 272 GLU A O 1
ATOM 2224 N N . VAL A 1 273 ? 24.831 13.099 -26.257 1.00 94.38 273 VAL A N 1
ATOM 2225 C CA . VAL A 1 273 ? 25.739 14.128 -26.791 1.00 94.38 273 VAL A CA 1
ATOM 2226 C C . VAL A 1 273 ? 27.069 13.504 -27.219 1.00 94.38 273 VAL A C 1
ATOM 2228 O O . VAL A 1 273 ? 27.573 13.785 -28.309 1.00 94.38 273 VAL A O 1
ATOM 2231 N N . GLU A 1 274 ? 27.632 12.602 -26.419 1.00 93.00 274 GLU A N 1
ATOM 2232 C CA . GLU A 1 274 ? 28.880 11.937 -26.788 1.00 93.00 274 GLU A CA 1
ATOM 2233 C C . GLU A 1 274 ? 28.713 10.989 -27.987 1.00 93.00 274 GLU A C 1
ATOM 2235 O O . GLU A 1 274 ? 29.531 11.005 -28.912 1.00 93.00 274 GLU A O 1
ATOM 2240 N N . CYS A 1 275 ? 27.621 10.223 -28.042 1.00 89.19 275 CYS A N 1
ATOM 2241 C CA . CYS A 1 275 ? 27.306 9.353 -29.174 1.00 89.19 275 CYS A CA 1
ATOM 2242 C C . CYS A 1 275 ? 27.160 10.148 -30.475 1.00 89.19 275 CYS A C 1
ATOM 2244 O O . CYS A 1 275 ? 27.689 9.744 -31.511 1.00 89.19 275 CYS A O 1
ATOM 2246 N N . THR A 1 276 ? 26.468 11.290 -30.441 1.00 89.94 276 THR A N 1
ATOM 2247 C CA . THR A 1 276 ? 26.320 12.150 -31.625 1.00 89.94 276 THR A CA 1
ATOM 2248 C C . THR A 1 276 ? 27.658 12.748 -32.061 1.00 89.94 276 THR A C 1
ATOM 2250 O O . THR A 1 276 ? 27.951 12.756 -33.259 1.00 89.94 276 THR A O 1
ATOM 2253 N N . ARG A 1 277 ? 28.515 13.165 -31.118 1.00 93.75 277 ARG A N 1
ATOM 2254 C CA . ARG A 1 277 ? 29.884 13.618 -31.414 1.00 93.75 277 ARG A CA 1
ATOM 2255 C C . ARG A 1 277 ? 30.711 12.519 -32.086 1.00 93.75 277 ARG A C 1
ATOM 2257 O O . ARG A 1 277 ? 31.341 12.780 -33.110 1.00 93.75 277 ARG A O 1
ATOM 2264 N N . ARG A 1 278 ? 30.675 11.289 -31.560 1.00 91.38 278 ARG A N 1
ATOM 2265 C CA . ARG A 1 278 ? 31.391 10.140 -32.143 1.00 91.38 278 ARG A CA 1
ATOM 2266 C C . ARG A 1 278 ? 30.870 9.776 -33.534 1.00 91.38 278 ARG A C 1
ATOM 2268 O O . ARG A 1 278 ? 31.682 9.517 -34.415 1.00 91.38 278 ARG A O 1
ATOM 2275 N N . ARG A 1 279 ? 29.553 9.830 -33.774 1.00 91.00 279 ARG A N 1
ATOM 2276 C CA . ARG A 1 279 ? 28.983 9.624 -35.122 1.00 91.00 279 ARG A CA 1
ATOM 2277 C C . ARG A 1 279 ? 29.492 10.655 -36.127 1.00 91.00 279 ARG A C 1
ATOM 2279 O O . ARG A 1 279 ? 29.887 10.271 -37.220 1.00 91.00 279 ARG A O 1
ATOM 2286 N N . LYS A 1 280 ? 29.533 11.941 -35.759 1.00 92.25 280 LYS A N 1
ATOM 2287 C CA . LYS A 1 280 ? 30.078 12.998 -36.632 1.00 92.25 280 LYS A CA 1
ATOM 2288 C C . LYS A 1 280 ? 31.557 12.766 -36.958 1.00 92.25 280 LYS A C 1
ATOM 2290 O O . LYS A 1 280 ? 31.955 12.916 -38.107 1.00 92.25 280 LYS A O 1
ATOM 2295 N N . ALA A 1 281 ? 32.355 12.365 -35.967 1.00 93.00 281 ALA A N 1
ATOM 2296 C CA . ALA A 1 281 ? 33.762 12.030 -36.180 1.00 93.00 281 ALA A CA 1
ATOM 2297 C C . ALA A 1 281 ? 33.933 10.813 -37.108 1.00 93.00 281 ALA A C 1
ATOM 2299 O O . ALA A 1 281 ? 34.742 10.856 -38.031 1.00 93.00 281 ALA A O 1
ATOM 2300 N N . ALA A 1 282 ? 33.137 9.759 -36.906 1.00 90.38 282 ALA A N 1
ATOM 2301 C CA . ALA A 1 282 ? 33.148 8.576 -37.763 1.00 90.38 282 ALA A CA 1
ATOM 2302 C C . ALA A 1 282 ? 32.758 8.909 -39.212 1.00 90.38 282 ALA A C 1
ATOM 2304 O O . ALA A 1 282 ? 33.417 8.437 -40.134 1.00 90.38 282 ALA A O 1
ATOM 2305 N N . GLN A 1 283 ? 31.748 9.763 -39.412 1.00 92.44 283 GLN A N 1
ATOM 2306 C CA . GLN A 1 283 ? 31.365 10.232 -40.744 1.00 92.44 283 GLN A CA 1
ATOM 2307 C C . GLN A 1 283 ? 32.509 10.999 -41.416 1.00 92.44 283 GLN A C 1
ATOM 2309 O O . GLN A 1 283 ? 32.873 10.691 -42.543 1.00 92.44 283 GLN A O 1
ATOM 2314 N N . SER A 1 284 ? 33.144 11.932 -40.701 1.00 95.75 284 SER A N 1
ATOM 2315 C CA . SER A 1 284 ? 34.277 12.689 -41.244 1.00 95.75 284 SER A CA 1
ATOM 2316 C C . SER A 1 284 ? 35.456 11.790 -41.639 1.00 95.75 284 SER A C 1
ATOM 2318 O O . SER A 1 284 ? 36.070 12.014 -42.681 1.00 95.75 284 SER A O 1
ATOM 2320 N N . LEU A 1 285 ? 35.759 10.756 -40.846 1.00 94.44 285 LEU A N 1
ATOM 2321 C CA . LEU A 1 285 ? 36.777 9.759 -41.194 1.00 94.44 285 LEU A CA 1
ATOM 2322 C C . LEU A 1 285 ? 36.378 8.943 -42.427 1.00 94.44 285 LEU A C 1
ATOM 2324 O O . LEU A 1 285 ? 37.220 8.685 -43.285 1.00 94.44 285 LEU A O 1
ATOM 2328 N N . HIS A 1 286 ? 35.107 8.553 -42.534 1.00 93.88 286 HIS A N 1
ATOM 2329 C CA . HIS A 1 286 ? 34.598 7.839 -43.701 1.00 93.88 286 HIS A CA 1
ATOM 2330 C C . HIS A 1 286 ? 34.770 8.666 -44.983 1.00 93.88 286 HIS A C 1
ATOM 2332 O O . HIS A 1 286 ? 35.331 8.169 -45.961 1.00 93.88 286 HIS A O 1
ATOM 2338 N N . ASP A 1 287 ? 34.401 9.947 -44.941 1.00 94.56 287 ASP A N 1
ATOM 2339 C CA . ASP A 1 287 ? 34.543 10.868 -46.070 1.00 94.56 287 ASP A CA 1
ATOM 2340 C C . ASP A 1 287 ? 36.028 11.031 -46.477 1.00 94.56 287 ASP A C 1
ATOM 2342 O O . ASP A 1 287 ? 36.369 11.017 -47.663 1.00 94.56 287 ASP A O 1
ATOM 2346 N N . GLN A 1 288 ? 36.949 11.112 -45.505 1.00 95.25 288 GLN A N 1
ATOM 2347 C CA . GLN A 1 288 ? 38.398 11.167 -45.764 1.00 95.25 288 GLN A CA 1
ATOM 2348 C C . GLN A 1 288 ? 38.936 9.884 -46.414 1.00 95.25 288 GLN A C 1
ATOM 2350 O O . GLN A 1 288 ? 39.751 9.952 -47.343 1.00 95.25 288 GLN A O 1
ATOM 2355 N N . ILE A 1 289 ? 38.482 8.714 -45.953 1.00 94.19 289 ILE A N 1
ATOM 2356 C CA . ILE A 1 289 ? 38.846 7.419 -46.543 1.00 94.19 289 ILE A CA 1
ATOM 2357 C C . ILE A 1 289 ? 38.372 7.362 -47.996 1.00 94.19 289 ILE A C 1
ATOM 2359 O O . ILE A 1 289 ? 39.138 6.956 -48.870 1.00 94.19 289 ILE A O 1
ATOM 2363 N N . GLU A 1 290 ? 37.152 7.818 -48.283 1.00 95.69 290 GLU A N 1
ATOM 2364 C CA . GLU A 1 290 ? 36.603 7.824 -49.639 1.00 95.69 290 GLU A CA 1
ATOM 2365 C C . GLU A 1 290 ? 37.407 8.737 -50.582 1.00 95.69 290 GLU A C 1
ATOM 2367 O O . GLU A 1 290 ? 37.750 8.347 -51.705 1.00 95.69 290 GLU A O 1
ATOM 2372 N N . VAL A 1 291 ? 37.772 9.939 -50.121 1.00 96.19 291 VAL A N 1
ATOM 2373 C CA . VAL A 1 291 ? 38.642 10.860 -50.871 1.00 96.19 291 VAL A CA 1
ATOM 2374 C C . VAL A 1 291 ? 40.004 10.219 -51.147 1.00 96.19 291 VAL A C 1
ATOM 2376 O O . VAL A 1 291 ? 40.475 10.245 -52.289 1.00 96.19 291 VAL A O 1
ATOM 2379 N N . THR A 1 292 ? 40.614 9.596 -50.140 1.00 94.31 292 THR A N 1
ATOM 2380 C CA . THR A 1 292 ? 41.917 8.929 -50.269 1.00 94.31 292 THR A CA 1
ATOM 2381 C C . THR A 1 292 ? 41.841 7.755 -51.246 1.00 94.31 292 THR A C 1
ATOM 2383 O O . THR A 1 292 ? 42.673 7.642 -52.146 1.00 94.31 292 THR A O 1
ATOM 2386 N N . ALA A 1 293 ? 40.791 6.934 -51.168 1.00 95.00 293 ALA A N 1
ATOM 2387 C CA . ALA A 1 293 ? 40.557 5.834 -52.100 1.00 95.00 293 ALA A CA 1
ATOM 2388 C C . ALA A 1 293 ? 40.424 6.329 -53.554 1.00 95.00 293 ALA A C 1
ATOM 2390 O O . ALA A 1 293 ? 41.027 5.758 -54.471 1.00 95.00 293 ALA A O 1
ATOM 2391 N N . LYS A 1 294 ? 39.704 7.441 -53.779 1.00 95.12 294 LYS A N 1
ATOM 2392 C CA . LYS A 1 294 ? 39.610 8.094 -55.099 1.00 95.12 294 LYS A CA 1
ATOM 2393 C C . LYS A 1 294 ? 40.979 8.576 -55.593 1.00 95.12 294 LYS A C 1
ATOM 2395 O O . LYS A 1 294 ? 41.292 8.403 -56.775 1.00 95.12 294 LYS A O 1
ATOM 2400 N N . GLN A 1 295 ? 41.805 9.158 -54.723 1.00 94.88 295 GLN A N 1
ATOM 2401 C CA . GLN A 1 295 ? 43.164 9.593 -55.069 1.00 94.88 295 GLN A CA 1
ATOM 2402 C C . GLN A 1 295 ? 44.077 8.407 -55.415 1.00 94.88 295 GLN A C 1
ATOM 2404 O O . GLN A 1 295 ? 44.735 8.440 -56.457 1.00 94.88 295 GLN A O 1
ATOM 2409 N N . CYS A 1 296 ? 44.056 7.331 -54.622 1.00 92.81 296 CYS A N 1
ATOM 2410 C CA . CYS A 1 296 ? 44.799 6.099 -54.897 1.00 92.81 296 CYS A CA 1
ATOM 2411 C C . CYS A 1 296 ? 44.399 5.484 -56.245 1.00 92.81 296 CYS A C 1
ATOM 2413 O O . CYS A 1 296 ? 45.268 5.143 -57.046 1.00 92.81 296 CYS A O 1
ATOM 2415 N N . SER A 1 297 ? 43.098 5.423 -56.551 1.00 95.44 297 SER A N 1
ATOM 2416 C CA . SER A 1 297 ? 42.596 4.938 -57.845 1.00 95.44 297 SER A CA 1
ATOM 2417 C C . SER A 1 297 ? 43.117 5.778 -59.020 1.00 95.44 297 SER A C 1
ATOM 2419 O O . SER A 1 297 ? 43.606 5.234 -60.016 1.00 95.44 297 SER A O 1
ATOM 2421 N N . LYS A 1 298 ? 43.101 7.116 -58.901 1.00 95.44 298 LYS A N 1
ATOM 2422 C CA . LYS A 1 298 ? 43.681 8.024 -59.909 1.00 95.44 298 LYS A CA 1
ATOM 2423 C C . LYS A 1 298 ? 45.187 7.799 -60.081 1.00 95.44 298 LYS A C 1
ATOM 2425 O O . LYS A 1 298 ? 45.659 7.703 -61.214 1.00 95.44 298 LYS A O 1
ATOM 2430 N N . ALA A 1 299 ? 45.936 7.691 -58.984 1.00 92.88 299 ALA A N 1
ATOM 2431 C CA . ALA A 1 299 ? 47.372 7.419 -59.012 1.00 92.88 299 ALA A CA 1
ATOM 2432 C C . ALA A 1 299 ? 47.685 6.064 -59.667 1.00 92.88 299 ALA A C 1
ATOM 2434 O O . ALA A 1 299 ? 48.593 5.971 -60.492 1.00 92.88 299 ALA A O 1
ATOM 2435 N N . GLN A 1 300 ? 46.890 5.032 -59.386 1.00 93.56 300 GLN A N 1
ATOM 2436 C CA . GLN A 1 300 ? 47.056 3.709 -59.981 1.00 93.56 300 GLN A CA 1
ATOM 2437 C C . GLN A 1 300 ? 46.775 3.713 -61.489 1.00 93.56 300 GLN A C 1
ATOM 2439 O O . GLN A 1 300 ? 47.519 3.086 -62.245 1.00 93.56 300 GLN A O 1
ATOM 2444 N N . LYS A 1 301 ? 45.762 4.461 -61.953 1.00 93.81 301 LYS A N 1
ATOM 2445 C CA . LYS A 1 301 ? 45.519 4.681 -63.390 1.00 93.81 301 LYS A CA 1
ATOM 2446 C C . LYS A 1 301 ? 46.705 5.379 -64.065 1.00 93.81 301 LYS A C 1
ATOM 2448 O O . LYS A 1 301 ? 47.160 4.908 -65.104 1.00 93.81 301 LYS A O 1
ATOM 2453 N N . LYS A 1 302 ? 47.250 6.441 -63.454 1.00 93.38 302 LYS A N 1
ATOM 2454 C CA . LYS A 1 302 ? 48.458 7.127 -63.953 1.00 93.38 302 LYS A CA 1
ATOM 2455 C C . LYS A 1 302 ? 49.663 6.188 -64.015 1.00 93.38 302 LYS A C 1
ATOM 2457 O O . LYS A 1 302 ? 50.332 6.140 -65.038 1.00 93.38 302 LYS A O 1
ATOM 2462 N N . LYS A 1 303 ? 49.900 5.397 -62.961 1.00 93.25 303 LYS A N 1
ATOM 2463 C CA . LYS A 1 303 ? 50.973 4.394 -62.929 1.00 93.25 303 LYS A CA 1
ATOM 2464 C C . LYS A 1 303 ? 50.842 3.410 -64.092 1.00 93.25 303 LYS A C 1
ATOM 2466 O O . LYS A 1 303 ? 51.804 3.243 -64.828 1.00 93.25 303 LYS A O 1
ATOM 2471 N N . LYS A 1 304 ? 49.655 2.822 -64.301 1.00 92.50 304 LYS A N 1
ATOM 2472 C CA . LYS A 1 304 ? 49.392 1.913 -65.434 1.00 92.50 304 LYS A CA 1
ATOM 2473 C C . LYS A 1 304 ? 49.683 2.576 -66.786 1.00 92.50 304 LYS A C 1
ATOM 2475 O O . LYS A 1 304 ? 50.314 1.954 -67.632 1.00 92.50 304 LYS A O 1
ATOM 2480 N N . HIS A 1 305 ? 49.259 3.827 -66.972 1.00 91.12 305 HIS A N 1
ATOM 2481 C CA . HIS A 1 305 ? 49.533 4.587 -68.192 1.00 91.12 305 HIS A CA 1
ATOM 2482 C C . HIS A 1 305 ? 51.038 4.798 -68.415 1.00 91.12 305 HIS A C 1
ATOM 2484 O O . HIS A 1 305 ? 51.536 4.477 -69.488 1.00 91.12 305 HIS A O 1
ATOM 2490 N N . TYR A 1 306 ? 51.780 5.251 -67.399 1.00 89.44 306 TYR A N 1
ATOM 2491 C CA . TYR A 1 306 ? 53.232 5.423 -67.510 1.00 89.44 306 TYR A CA 1
ATOM 2492 C C . TYR A 1 306 ? 53.963 4.106 -67.775 1.00 89.44 306 TYR A C 1
ATOM 2494 O O . TYR A 1 306 ? 54.878 4.079 -68.590 1.00 89.44 306 TYR A O 1
ATOM 2502 N N . THR A 1 307 ? 53.545 3.002 -67.149 1.00 90.12 307 THR A N 1
ATOM 2503 C CA . THR A 1 307 ? 54.110 1.675 -67.436 1.00 90.12 307 THR A CA 1
ATOM 2504 C C . THR A 1 307 ? 53.888 1.270 -68.896 1.00 90.12 307 THR A C 1
ATOM 2506 O O . THR A 1 307 ? 54.811 0.759 -69.520 1.00 90.12 307 THR A O 1
ATOM 2509 N N . LEU A 1 308 ? 52.707 1.542 -69.464 1.00 88.62 308 LEU A N 1
ATOM 2510 C CA . LEU A 1 308 ? 52.415 1.278 -70.877 1.00 88.62 308 LEU A CA 1
ATOM 2511 C C . LEU A 1 308 ? 53.282 2.140 -71.811 1.00 88.62 308 LEU A C 1
ATOM 2513 O O . LEU A 1 308 ? 53.846 1.632 -72.775 1.00 88.62 308 LEU A O 1
ATOM 2517 N N . VAL A 1 309 ? 53.419 3.436 -71.511 1.00 85.75 309 VAL A N 1
ATOM 2518 C CA . VAL A 1 309 ? 54.267 4.357 -72.286 1.00 85.75 309 VAL A CA 1
ATOM 2519 C C . VAL A 1 309 ? 55.727 3.905 -72.257 1.00 85.75 309 VAL A C 1
ATOM 2521 O O . VAL A 1 309 ? 56.355 3.840 -73.307 1.00 85.75 309 VAL A O 1
ATOM 2524 N N . LEU A 1 310 ? 56.255 3.526 -71.089 1.00 81.44 310 LEU A N 1
ATOM 2525 C CA . LEU A 1 310 ? 57.621 3.008 -70.956 1.00 81.44 310 LEU A CA 1
ATOM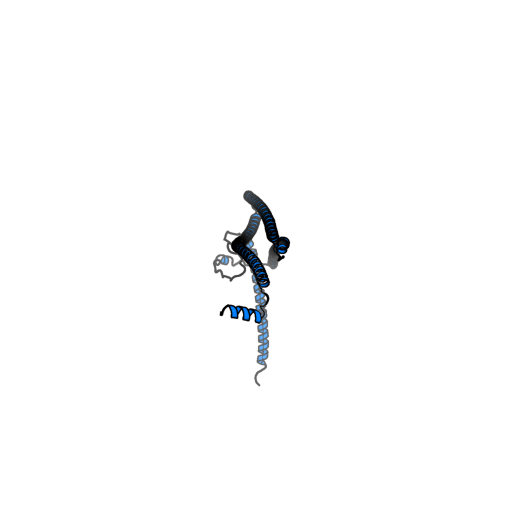 2526 C C . LEU A 1 310 ? 57.820 1.682 -71.710 1.00 81.44 310 LEU A C 1
ATOM 2528 O O . LEU A 1 310 ? 58.857 1.494 -72.343 1.00 81.44 310 LEU A O 1
ATOM 2532 N N . ALA A 1 311 ? 56.826 0.789 -71.702 1.00 80.25 311 ALA A N 1
ATOM 2533 C CA . ALA A 1 311 ? 56.862 -0.439 -72.498 1.00 80.25 311 ALA A CA 1
ATOM 2534 C C . ALA A 1 311 ? 56.901 -0.148 -74.012 1.00 80.25 311 ALA A C 1
ATOM 2536 O O . ALA A 1 311 ? 57.638 -0.800 -74.740 1.00 80.25 311 ALA A O 1
ATOM 2537 N N . ASN A 1 312 ? 56.185 0.879 -74.481 1.00 76.75 312 ASN A N 1
ATOM 2538 C CA . ASN A 1 312 ? 56.197 1.288 -75.892 1.00 76.75 312 ASN A CA 1
ATOM 2539 C C . ASN A 1 312 ? 57.454 2.085 -76.281 1.00 76.75 312 ASN A C 1
ATOM 2541 O O . ASN A 1 312 ? 57.879 2.047 -77.431 1.00 76.75 312 ASN A O 1
ATOM 2545 N N . MET A 1 313 ? 58.058 2.801 -75.330 1.00 71.94 313 MET A N 1
ATOM 2546 C CA . MET A 1 313 ? 59.336 3.503 -75.498 1.00 71.94 313 MET A CA 1
ATOM 2547 C C . MET A 1 313 ? 60.558 2.595 -75.333 1.00 71.94 313 MET A C 1
ATOM 2549 O O . MET A 1 313 ? 61.686 3.055 -75.512 1.00 71.94 313 MET A O 1
ATOM 2553 N N . SER A 1 314 ? 60.350 1.321 -74.992 1.00 55.97 314 SER A N 1
ATOM 2554 C CA . SER A 1 314 ? 61.398 0.305 -74.999 1.00 55.97 314 SER A CA 1
ATOM 2555 C C . SER A 1 314 ? 61.906 0.152 -76.429 1.00 55.97 314 SER A C 1
ATOM 2557 O O . SER A 1 314 ? 61.347 -0.599 -77.226 1.00 55.97 314 SER A O 1
ATOM 2559 N N . ALA A 1 315 ? 62.953 0.903 -76.774 1.00 56.47 315 ALA A N 1
ATOM 2560 C CA . ALA A 1 315 ? 63.682 0.696 -78.011 1.00 56.47 315 ALA A CA 1
ATOM 2561 C C . ALA A 1 315 ? 64.082 -0.788 -78.092 1.00 56.47 315 ALA A C 1
ATOM 2563 O O . ALA A 1 315 ? 64.459 -1.366 -77.063 1.00 56.47 315 ALA A O 1
ATOM 2564 N N . PRO A 1 316 ? 64.003 -1.421 -79.280 1.00 55.44 316 PRO A N 1
ATOM 2565 C CA . PRO A 1 316 ? 64.472 -2.789 -79.438 1.00 55.44 316 PRO A CA 1
ATOM 2566 C C . PRO A 1 316 ? 65.902 -2.859 -78.899 1.00 55.44 316 PRO A C 1
ATOM 2568 O O . PRO A 1 316 ? 66.654 -1.901 -79.115 1.00 55.44 316 PRO A O 1
ATOM 2571 N N . PRO A 1 317 ? 66.286 -3.931 -78.181 1.00 53.62 317 PRO A N 1
ATOM 2572 C CA . PRO A 1 317 ? 67.627 -4.037 -77.635 1.00 53.62 317 PRO A CA 1
ATOM 2573 C C . PRO A 1 317 ? 68.601 -3.835 -78.790 1.00 53.62 317 PRO A C 1
ATOM 2575 O O . PRO A 1 317 ? 68.682 -4.660 -79.704 1.00 53.62 317 PRO A O 1
ATOM 2578 N N . LEU A 1 318 ? 69.289 -2.690 -78.796 1.00 55.50 318 LEU A N 1
ATOM 2579 C CA . LEU A 1 318 ? 70.338 -2.431 -79.763 1.00 55.50 318 LEU A CA 1
ATOM 2580 C C . LEU A 1 318 ? 71.320 -3.575 -79.575 1.00 55.50 318 LEU A C 1
ATOM 2582 O O . LEU A 1 318 ? 71.922 -3.704 -78.507 1.00 55.50 318 LEU A O 1
ATOM 2586 N N . SER A 1 319 ? 71.439 -4.440 -80.587 1.00 58.66 319 SER A N 1
ATOM 2587 C CA . SER A 1 319 ? 72.431 -5.509 -80.545 1.00 58.66 319 SER A CA 1
ATOM 2588 C C . SER A 1 319 ? 73.769 -4.886 -80.141 1.00 58.66 319 SER A C 1
ATOM 2590 O O . SER A 1 319 ? 74.097 -3.782 -80.585 1.00 58.66 319 SER A O 1
ATOM 2592 N N . LEU A 1 320 ? 74.553 -5.566 -79.304 1.00 58.09 320 LEU A N 1
ATOM 2593 C CA . LEU A 1 320 ? 75.857 -5.078 -78.831 1.00 58.09 320 LEU A CA 1
ATOM 2594 C C . LEU A 1 320 ? 76.757 -4.530 -79.964 1.00 58.09 320 LEU A C 1
ATOM 2596 O O . LEU A 1 320 ? 77.590 -3.653 -79.733 1.00 58.09 320 LEU A O 1
ATOM 2600 N N . LYS A 1 321 ? 76.553 -4.985 -81.211 1.00 57.88 321 LYS A N 1
ATOM 2601 C CA . LYS A 1 321 ? 77.210 -4.463 -82.420 1.00 57.88 321 LYS A CA 1
ATOM 2602 C C . LYS A 1 321 ? 76.788 -3.034 -82.800 1.00 57.88 321 LYS A C 1
ATOM 2604 O O . LYS A 1 321 ? 77.637 -2.261 -83.234 1.00 57.88 321 LYS A O 1
ATOM 2609 N N . ALA A 1 322 ? 75.517 -2.668 -82.644 1.00 58.62 322 ALA A N 1
ATOM 2610 C CA . ALA A 1 322 ? 75.020 -1.319 -82.924 1.00 58.62 322 ALA A CA 1
ATOM 2611 C C . ALA A 1 322 ? 75.498 -0.307 -81.871 1.00 58.62 322 ALA A C 1
ATOM 2613 O O . ALA A 1 322 ? 75.914 0.795 -82.225 1.00 58.62 322 ALA A O 1
ATOM 2614 N N . HIS A 1 323 ? 75.549 -0.715 -80.598 1.00 60.09 323 HIS A N 1
ATOM 2615 C CA . HIS A 1 323 ? 76.045 0.137 -79.515 1.00 60.09 323 HIS A CA 1
ATOM 2616 C C . HIS A 1 323 ? 77.549 0.434 -79.648 1.00 60.09 323 HIS A C 1
ATOM 2618 O O . HIS A 1 323 ? 77.967 1.574 -79.452 1.00 60.09 323 HIS A O 1
ATOM 2624 N N . ARG A 1 324 ? 78.361 -0.553 -80.071 1.00 59.00 324 ARG A N 1
ATOM 2625 C CA . ARG A 1 324 ? 79.792 -0.339 -80.372 1.00 59.00 324 ARG A CA 1
ATOM 2626 C C . ARG A 1 324 ? 80.012 0.617 -81.546 1.00 59.00 324 ARG A C 1
ATOM 2628 O O . ARG A 1 324 ? 80.880 1.474 -81.460 1.00 59.00 324 ARG A O 1
ATOM 2635 N N . ARG A 1 325 ? 79.214 0.523 -82.618 1.00 60.59 325 ARG A N 1
ATOM 2636 C CA . ARG A 1 325 ? 79.335 1.430 -83.779 1.00 60.59 325 ARG A CA 1
ATOM 2637 C C . ARG A 1 325 ? 78.938 2.871 -83.461 1.00 60.59 325 ARG A C 1
ATOM 2639 O O . ARG A 1 325 ? 79.558 3.782 -83.996 1.00 60.59 325 ARG A O 1
ATOM 2646 N N . ALA A 1 326 ? 77.926 3.076 -82.620 1.00 61.06 326 ALA A N 1
ATOM 2647 C CA . ALA A 1 326 ? 77.522 4.414 -82.193 1.00 61.06 326 ALA A CA 1
ATOM 2648 C C . ALA A 1 326 ? 78.589 5.071 -81.300 1.00 61.06 326 ALA A C 1
ATOM 2650 O O . ALA A 1 326 ? 78.929 6.229 -81.514 1.00 61.06 326 ALA A O 1
ATOM 2651 N N . TRP A 1 327 ? 79.184 4.312 -80.372 1.00 60.06 327 TRP A N 1
ATOM 2652 C CA . TRP A 1 327 ? 80.287 4.800 -79.536 1.00 60.06 327 TRP A CA 1
ATOM 2653 C C . TRP A 1 327 ? 81.549 5.126 -80.346 1.00 60.06 327 TRP A C 1
ATOM 2655 O O . TRP A 1 327 ? 82.144 6.177 -80.144 1.00 60.06 327 TRP A O 1
ATOM 2665 N N . SER A 1 328 ? 81.916 4.299 -81.331 1.00 60.56 328 SER A N 1
ATOM 2666 C CA . SER A 1 328 ? 83.066 4.587 -82.204 1.00 60.56 328 SER A CA 1
ATOM 2667 C C . SER A 1 328 ? 82.907 5.851 -83.059 1.00 60.56 328 SER A C 1
ATOM 2669 O O . SER A 1 328 ? 83.915 6.399 -83.481 1.00 60.56 328 SER A O 1
ATOM 2671 N N . ARG A 1 329 ? 81.676 6.322 -83.313 1.00 58.75 329 ARG A N 1
ATOM 2672 C CA . ARG A 1 329 ? 81.414 7.580 -84.041 1.00 58.75 329 ARG A CA 1
ATOM 2673 C C . ARG A 1 329 ? 81.378 8.822 -83.151 1.00 58.75 329 ARG A C 1
ATOM 2675 O O . ARG A 1 329 ? 81.434 9.917 -83.679 1.00 58.75 329 ARG A O 1
ATOM 2682 N N . LEU A 1 330 ? 81.231 8.652 -81.838 1.00 55.16 330 LEU A N 1
ATOM 2683 C CA . LEU A 1 330 ? 81.273 9.741 -80.853 1.00 55.16 330 LEU A CA 1
ATOM 2684 C C . LEU A 1 330 ? 82.690 9.986 -80.312 1.00 55.16 330 LEU A C 1
ATOM 2686 O O . LEU A 1 330 ? 82.934 11.013 -79.691 1.00 55.16 330 LEU A O 1
ATOM 2690 N N . CYS A 1 331 ? 83.606 9.036 -80.524 1.00 54.84 331 CYS A N 1
ATOM 2691 C CA . CYS A 1 331 ? 85.021 9.138 -80.156 1.00 54.84 331 CYS A CA 1
ATOM 2692 C C . CYS A 1 331 ? 85.946 9.474 -81.347 1.00 54.84 331 CYS A C 1
ATOM 2694 O O . CYS A 1 331 ? 87.162 9.337 -81.217 1.00 54.84 331 CYS A O 1
ATOM 2696 N N . GLN A 1 332 ? 85.378 9.875 -82.487 1.00 46.53 332 GLN A N 1
ATOM 2697 C CA . GLN A 1 332 ? 86.052 10.583 -83.584 1.00 46.53 332 GLN A CA 1
ATOM 2698 C C . GLN A 1 332 ? 85.504 12.002 -83.613 1.00 46.53 332 GLN A C 1
ATOM 2700 O O . GLN A 1 332 ? 86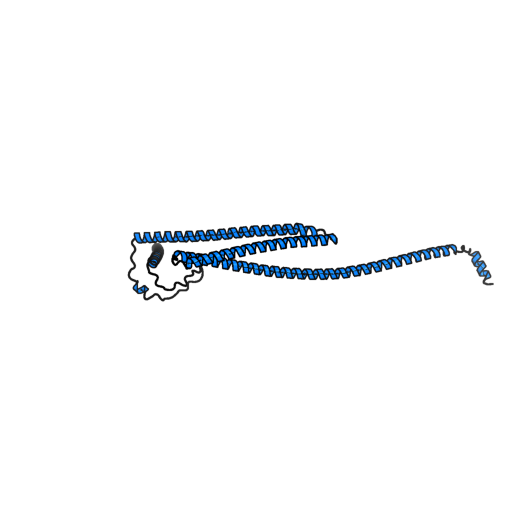.309 12.919 -83.876 1.00 46.53 332 GLN A O 1
#